Protein AF-A0A3B0RHD4-F1 (afdb_monomer_lite)

Radius of gyration: 23.16 Å; chains: 1; bounding box: 45×66×71 Å

Foldseek 3Di:
DDDDDDDDDDDDDDDDPDPDPPPPPPPPPPDLVVLLVQLQVQLVVQQVAQAAEDPDFDDFDPPPTDDDSNYDFFLVSNQRSVVSSVDHLLPQLQVCCQVVVVQADCPPVDPGDDSRCQSVDLSSVQSSQVVLVFFDDDDPAQVSADRQKKWWFQDPPRDIHIWTWHPDADVVGHTWTFGDDRRGTDTGRCSVVGHIPTIGHNSDD

Sequence (205 aa):
MTEKKTRAVYWIIKIFFVTSVMTNAQAGSISAENISDRLVSAAIERTKSGVIYNGAYKRIAYPMGDVNPRFGVCTDVIIRAFRKIDIDFQQVIHEDMVDNFAEYPKLWGLERPDRNIDHRRVPNIRTFLKRQSAALPVTSDAKDYKAGDIVTWMLPGNKPHIGIVVKEKYNQEIPLIVHNVGLGPRKENFLFKYPITGHYRYLSN

Structure (mmCIF, N/CA/C/O backbone):
data_AF-A0A3B0RHD4-F1
#
_entry.id   AF-A0A3B0RHD4-F1
#
loop_
_atom_site.group_PDB
_atom_site.id
_atom_site.type_symbol
_atom_site.label_atom_id
_atom_site.label_alt_id
_atom_site.label_comp_id
_atom_site.label_asym_id
_atom_site.label_entity_id
_atom_site.label_seq_id
_atom_site.pdbx_PDB_ins_code
_atom_site.Cartn_x
_atom_site.Cartn_y
_atom_site.Cartn_z
_atom_site.occupancy
_atom_site.B_iso_or_equiv
_atom_site.auth_seq_id
_atom_site.auth_comp_id
_atom_site.auth_asym_id
_atom_site.auth_atom_id
_atom_site.pdbx_PDB_model_num
ATOM 1 N N . MET A 1 1 ? -20.928 -38.424 -50.262 1.00 36.53 1 MET A N 1
ATOM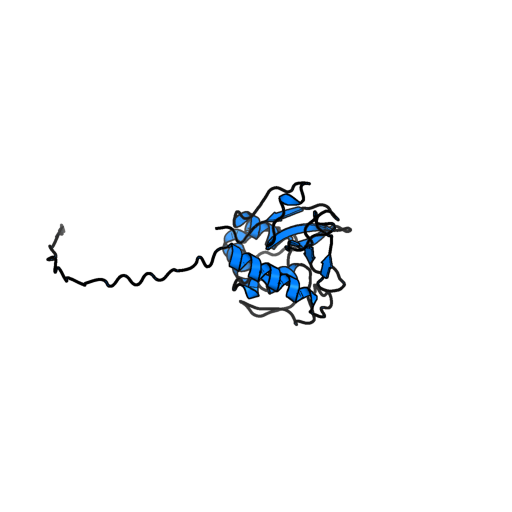 2 C CA . MET A 1 1 ? -19.661 -38.819 -49.606 1.00 36.53 1 MET A CA 1
ATOM 3 C C . MET A 1 1 ? -19.385 -37.762 -48.541 1.00 36.53 1 MET A C 1
ATOM 5 O O . MET A 1 1 ? -19.108 -36.644 -48.919 1.00 36.53 1 MET A O 1
ATOM 9 N N . THR A 1 2 ? -19.605 -37.916 -47.241 1.00 38.25 2 THR A N 1
ATOM 10 C CA . THR A 1 2 ? -19.971 -39.037 -46.368 1.00 38.25 2 THR A CA 1
ATOM 11 C C . THR A 1 2 ? -20.742 -38.463 -45.180 1.00 38.25 2 THR A C 1
ATOM 13 O O . THR A 1 2 ? -20.242 -37.597 -44.471 1.00 38.25 2 THR A O 1
ATOM 16 N N . GLU A 1 3 ? -21.937 -38.991 -44.971 1.00 43.59 3 GLU A N 1
ATOM 17 C CA . GLU A 1 3 ? -22.745 -38.909 -43.760 1.00 43.59 3 GLU A CA 1
ATOM 18 C C . GLU A 1 3 ? -22.146 -39.847 -42.693 1.00 43.59 3 GLU A C 1
ATOM 20 O O . GLU A 1 3 ? -21.753 -40.967 -43.029 1.00 43.59 3 GLU A O 1
ATOM 25 N N . LYS A 1 4 ? -22.048 -39.422 -41.425 1.00 36.06 4 LYS A N 1
ATOM 26 C CA . LYS A 1 4 ? -21.827 -40.302 -40.254 1.00 36.06 4 LYS A CA 1
ATOM 27 C C . LYS A 1 4 ? -22.171 -39.518 -38.977 1.00 36.06 4 LYS A C 1
ATOM 29 O O . LYS A 1 4 ? -21.457 -38.598 -38.616 1.00 36.06 4 LYS A O 1
ATOM 34 N N . LYS A 1 5 ? -23.364 -39.706 -38.405 1.00 37.91 5 LYS A N 1
ATOM 35 C CA . LYS A 1 5 ? -23.832 -40.807 -37.529 1.00 37.91 5 LYS A CA 1
ATOM 36 C C . LYS A 1 5 ? -23.828 -40.378 -36.056 1.00 37.91 5 LYS A C 1
ATOM 38 O O . LYS A 1 5 ? -22.845 -40.538 -35.344 1.00 37.91 5 LYS A O 1
ATOM 43 N N . THR A 1 6 ? -24.991 -39.918 -35.612 1.00 43.75 6 THR A N 1
ATOM 44 C CA . THR A 1 6 ? -25.432 -39.859 -34.216 1.00 43.75 6 THR A CA 1
ATOM 45 C C . THR A 1 6 ? -25.475 -41.272 -33.630 1.00 43.75 6 THR A C 1
ATOM 47 O O . THR A 1 6 ? -26.069 -42.165 -34.237 1.00 43.75 6 THR A O 1
ATOM 50 N N . ARG A 1 7 ? -24.887 -41.493 -32.449 1.00 38.50 7 ARG A N 1
ATOM 51 C CA . ARG A 1 7 ? -25.162 -42.676 -31.617 1.00 38.50 7 ARG A CA 1
ATOM 52 C C . ARG A 1 7 ? -25.149 -42.306 -30.137 1.00 38.50 7 ARG A C 1
ATOM 54 O O . ARG A 1 7 ? -24.095 -42.087 -29.555 1.00 38.50 7 ARG A O 1
ATOM 61 N N . ALA A 1 8 ? -26.344 -42.280 -29.556 1.00 40.31 8 ALA A N 1
ATOM 62 C CA . ALA A 1 8 ? -26.561 -42.439 -28.128 1.00 40.31 8 ALA A CA 1
ATOM 63 C C . ALA A 1 8 ? -26.313 -43.907 -27.747 1.00 40.31 8 ALA A C 1
ATOM 65 O O . ALA A 1 8 ? -26.750 -44.810 -28.465 1.00 40.31 8 ALA A O 1
ATOM 66 N N . VAL A 1 9 ? -25.628 -44.147 -26.629 1.00 38.69 9 VAL A N 1
ATOM 67 C CA . VAL A 1 9 ? -25.533 -45.471 -26.002 1.00 38.69 9 VAL A CA 1
ATOM 68 C C . VAL A 1 9 ? -25.731 -45.307 -24.498 1.00 38.69 9 VAL A C 1
ATOM 70 O O . VAL A 1 9 ? -25.023 -44.553 -23.834 1.00 38.69 9 VAL A O 1
ATOM 73 N N . TYR A 1 10 ? -26.749 -46.012 -24.018 1.00 32.81 10 TYR A N 1
ATOM 74 C CA . TYR A 1 10 ? -27.194 -46.155 -22.641 1.00 32.81 10 TYR A CA 1
ATOM 75 C C . TYR A 1 10 ? -26.076 -46.650 -21.717 1.00 32.81 10 TYR A C 1
ATOM 77 O O . TYR A 1 10 ? -25.385 -47.610 -22.051 1.00 32.81 10 TYR A O 1
ATOM 85 N N . TRP A 1 11 ? -25.975 -46.068 -20.519 1.00 33.50 11 TRP A N 1
ATOM 86 C CA . TRP A 1 11 ? -25.218 -46.646 -19.408 1.00 33.50 11 TRP A CA 1
ATOM 87 C C . TRP A 1 11 ? -26.139 -46.928 -18.221 1.00 33.50 11 TRP A C 1
ATOM 89 O O . TRP A 1 11 ? -26.903 -46.082 -17.764 1.00 33.50 11 TRP A O 1
ATOM 99 N N . ILE A 1 12 ? -26.066 -48.181 -17.786 1.00 41.00 12 ILE A N 1
ATOM 100 C CA . ILE A 1 12 ? -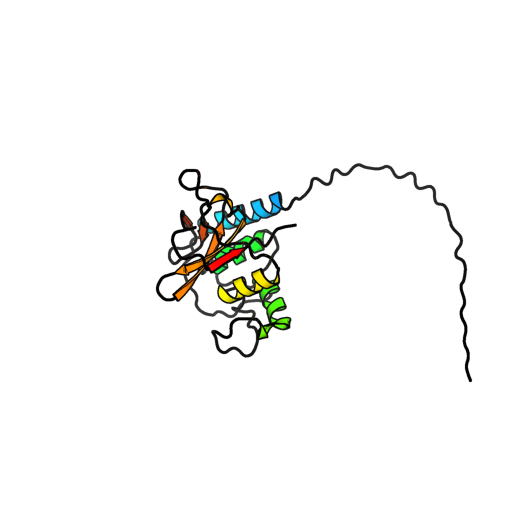26.844 -48.834 -16.738 1.00 41.00 12 ILE A CA 1
ATOM 101 C C . ILE A 1 12 ? -26.477 -48.250 -15.368 1.00 41.00 12 ILE A C 1
ATOM 103 O O . ILE A 1 12 ? -25.304 -48.182 -15.002 1.00 41.00 12 ILE A O 1
ATOM 107 N N . ILE A 1 13 ? -27.498 -47.878 -14.597 1.00 37.34 13 ILE A N 1
ATOM 108 C CA . ILE A 1 13 ? -27.390 -47.437 -13.205 1.00 37.34 13 ILE A CA 1
ATOM 109 C C . ILE A 1 13 ? -26.980 -48.643 -12.344 1.00 37.34 13 ILE A C 1
ATOM 111 O O . ILE A 1 13 ? -27.759 -49.578 -12.170 1.00 37.34 13 ILE A O 1
ATOM 115 N N . LYS A 1 14 ? -25.771 -48.621 -11.770 1.00 39.72 14 LYS A N 1
ATOM 116 C CA . LYS A 1 14 ? -25.425 -49.460 -10.614 1.00 39.72 14 LYS A CA 1
ATOM 117 C C . LYS A 1 14 ? -25.679 -48.655 -9.343 1.00 39.72 14 LYS A C 1
ATOM 119 O O . LYS A 1 14 ? -24.917 -47.752 -9.015 1.00 39.72 14 LYS A O 1
ATOM 124 N N . ILE A 1 15 ? -26.757 -48.991 -8.640 1.00 43.59 15 ILE A N 1
ATOM 125 C CA . ILE A 1 15 ? -27.032 -48.502 -7.287 1.00 43.59 15 ILE A CA 1
ATOM 126 C C . ILE A 1 15 ? -26.047 -49.202 -6.343 1.00 43.59 15 ILE A C 1
ATOM 128 O O . ILE A 1 15 ? -26.195 -50.388 -6.059 1.00 43.59 15 ILE A O 1
ATOM 132 N N . PHE A 1 16 ? -25.036 -48.477 -5.867 1.00 43.25 16 PHE A N 1
ATOM 133 C CA . PHE A 1 16 ? -24.292 -48.853 -4.668 1.00 43.25 16 PHE A CA 1
ATOM 134 C C . PHE A 1 16 ? -24.912 -48.112 -3.483 1.00 43.25 16 PHE A C 1
ATOM 136 O O . PHE A 1 16 ? -24.853 -46.886 -3.413 1.00 43.25 16 PHE A O 1
ATOM 143 N N . PHE A 1 17 ? -25.512 -48.854 -2.552 1.00 44.38 17 PHE A N 1
ATOM 144 C CA . PHE A 1 17 ? -25.860 -48.333 -1.232 1.00 44.38 17 PHE A CA 1
ATOM 145 C C . PHE A 1 17 ? -24.557 -48.121 -0.451 1.00 44.38 17 PHE A C 1
ATOM 147 O O . PHE A 1 17 ? -24.025 -49.044 0.159 1.00 44.38 17 PHE A O 1
ATOM 154 N N . VAL A 1 18 ? -24.018 -46.903 -0.503 1.00 48.06 18 VAL A N 1
ATOM 155 C CA . VAL A 1 18 ? -23.008 -46.448 0.454 1.00 48.06 18 VAL A CA 1
ATOM 156 C C . VAL A 1 18 ? -23.771 -45.795 1.597 1.00 48.06 18 VAL A C 1
ATOM 158 O O . VAL A 1 18 ? -24.340 -44.716 1.440 1.00 48.06 18 VAL A O 1
ATOM 161 N N . THR A 1 19 ? -23.815 -46.454 2.752 1.00 48.94 19 THR A N 1
ATOM 162 C CA . THR A 1 19 ? -24.224 -45.809 4.002 1.00 48.94 19 THR A CA 1
ATOM 163 C C . THR A 1 19 ? -23.184 -44.747 4.338 1.00 48.94 19 THR A C 1
ATOM 165 O O . THR A 1 19 ? -22.132 -45.039 4.905 1.00 48.94 19 THR A O 1
ATOM 168 N N . SER A 1 20 ? -23.460 -43.514 3.920 1.00 53.91 20 SER A N 1
ATOM 169 C CA . SER A 1 20 ? -22.673 -42.338 4.262 1.00 53.91 20 SER A CA 1
ATOM 170 C C . SER A 1 20 ? -22.811 -42.078 5.759 1.00 53.91 20 SER A C 1
ATOM 172 O O . SER A 1 20 ? -23.816 -41.531 6.211 1.00 53.91 20 SER A O 1
ATOM 174 N N . VAL A 1 21 ? -21.796 -42.452 6.537 1.00 59.62 21 VAL A N 1
ATOM 175 C CA . VAL A 1 21 ? -21.599 -41.878 7.868 1.00 59.62 21 VAL A CA 1
ATOM 176 C C . VAL A 1 21 ? -21.258 -40.409 7.640 1.00 59.62 21 VAL A C 1
ATOM 178 O O . VAL A 1 21 ? -20.149 -40.076 7.230 1.00 59.62 21 VAL A O 1
ATOM 181 N N . MET A 1 22 ? -22.238 -39.527 7.832 1.00 51.88 22 MET A N 1
ATOM 182 C CA . MET A 1 22 ? -22.005 -38.088 7.829 1.00 51.88 22 MET A CA 1
ATOM 183 C C . MET A 1 22 ? -21.231 -37.729 9.094 1.00 51.88 22 MET A C 1
ATOM 185 O O . MET A 1 22 ? -21.804 -37.449 10.144 1.00 51.88 22 MET A O 1
ATOM 189 N N . THR A 1 23 ? -19.906 -37.759 9.010 1.00 53.84 23 THR A N 1
ATOM 190 C CA . THR A 1 23 ? -19.078 -37.001 9.940 1.00 53.84 23 THR A CA 1
ATOM 191 C C . THR A 1 23 ? -19.318 -35.526 9.647 1.00 53.84 23 THR A C 1
ATOM 193 O O . THR A 1 23 ? -18.853 -35.016 8.626 1.00 53.84 23 THR A O 1
ATOM 196 N N . ASN A 1 24 ? -20.049 -34.845 10.531 1.00 57.50 24 ASN A N 1
ATOM 197 C CA . ASN A 1 24 ? -20.075 -33.388 10.577 1.00 57.50 24 ASN A CA 1
ATOM 198 C C . ASN A 1 24 ? -18.666 -32.900 10.928 1.00 57.50 24 ASN A C 1
ATOM 200 O O . ASN A 1 24 ? -18.331 -32.682 12.091 1.00 57.50 24 ASN A O 1
ATOM 204 N N . ALA A 1 25 ? -17.823 -32.740 9.912 1.00 56.03 25 ALA A N 1
ATOM 205 C CA . ALA A 1 25 ? -16.703 -31.833 10.009 1.00 56.03 25 ALA A CA 1
ATOM 206 C C . ALA A 1 25 ? -17.316 -30.433 10.072 1.00 56.03 25 ALA A C 1
ATOM 208 O O . ALA A 1 25 ? -17.749 -29.885 9.058 1.00 56.03 25 ALA A O 1
ATOM 209 N N . GLN A 1 26 ? -17.395 -29.871 11.278 1.00 51.94 26 GLN A N 1
ATOM 210 C CA . GLN A 1 26 ? -17.563 -28.438 11.444 1.00 51.94 26 GLN A CA 1
ATOM 211 C C . GLN A 1 26 ? -16.304 -27.806 10.838 1.00 51.94 26 GLN A C 1
ATOM 213 O O . GLN A 1 26 ? -15.299 -27.605 11.517 1.00 51.94 26 GLN A O 1
ATOM 218 N N . ALA A 1 27 ? -16.323 -27.565 9.527 1.00 49.91 27 ALA A N 1
ATOM 219 C CA . ALA A 1 27 ? -15.391 -26.666 8.882 1.00 49.91 27 ALA A CA 1
ATOM 220 C C . ALA A 1 27 ? -15.719 -25.286 9.450 1.00 49.91 27 ALA A C 1
ATOM 222 O O . ALA A 1 27 ? -16.549 -24.554 8.914 1.00 49.91 27 ALA A O 1
ATOM 223 N N . GLY A 1 28 ? -15.153 -24.985 10.623 1.00 49.47 28 GLY A N 1
ATOM 224 C CA . GLY A 1 28 ? -15.161 -23.641 11.166 1.00 49.47 28 GLY A CA 1
ATOM 225 C C . GLY A 1 28 ? -14.683 -22.743 10.044 1.00 49.47 28 GLY A C 1
ATOM 226 O O . GLY A 1 28 ? -13.658 -23.037 9.425 1.00 49.47 28 GLY A O 1
ATOM 227 N N . SER A 1 29 ? -15.472 -21.725 9.716 1.00 44.94 29 SER A N 1
ATOM 228 C CA . SER A 1 29 ? -15.092 -20.744 8.719 1.00 44.94 29 SER A CA 1
ATOM 229 C C . SER A 1 29 ? -13.672 -20.296 9.045 1.00 44.94 29 SER A C 1
ATOM 231 O O . SER A 1 29 ? -13.447 -19.595 10.034 1.00 44.94 29 SER A O 1
ATOM 233 N N . ILE A 1 30 ? -12.709 -20.696 8.220 1.00 50.34 30 ILE A N 1
ATOM 234 C CA . ILE A 1 30 ? -11.464 -19.957 8.059 1.00 50.34 30 ILE A CA 1
ATOM 235 C C . ILE A 1 30 ? -11.923 -18.666 7.373 1.00 50.34 30 ILE A C 1
ATOM 237 O O . ILE A 1 30 ? -11.859 -18.528 6.158 1.00 50.34 30 ILE A O 1
ATOM 241 N N . SER A 1 31 ? -12.603 -17.812 8.137 1.00 58.78 31 SER A N 1
ATOM 242 C CA . SER A 1 31 ? -13.333 -16.658 7.639 1.00 58.78 31 SER A CA 1
ATOM 243 C C . SER A 1 31 ? -12.320 -15.599 7.230 1.00 58.78 31 SER A C 1
ATOM 245 O O . SER A 1 31 ? -11.215 -15.541 7.777 1.00 58.78 31 SER A O 1
ATOM 247 N N . ALA A 1 32 ? -12.690 -14.724 6.296 1.00 60.75 32 ALA A N 1
ATOM 248 C CA . ALA A 1 32 ? -11.904 -13.543 5.941 1.00 60.75 32 ALA A CA 1
ATOM 249 C C . ALA A 1 32 ? -11.441 -12.732 7.174 1.00 60.75 32 ALA A C 1
ATOM 251 O O . ALA A 1 32 ? -10.382 -12.107 7.142 1.00 60.75 32 ALA A O 1
ATOM 252 N N . GLU A 1 33 ? -12.176 -12.815 8.289 1.00 62.38 33 GLU A N 1
ATOM 253 C CA . GLU A 1 33 ? -11.795 -12.263 9.592 1.00 62.38 33 GLU A CA 1
ATOM 254 C C . GLU A 1 33 ? -10.467 -12.840 10.122 1.00 62.38 33 GLU A C 1
ATOM 256 O O . GLU A 1 33 ? -9.587 -12.084 10.528 1.00 62.38 33 GLU A O 1
ATOM 261 N N . ASN A 1 34 ? -10.248 -14.156 10.020 1.00 82.75 34 ASN A N 1
ATOM 262 C CA . ASN A 1 34 ? -8.991 -14.797 10.425 1.00 82.75 34 ASN A CA 1
ATOM 263 C C . ASN A 1 34 ? -7.812 -14.352 9.538 1.00 82.75 34 ASN A C 1
ATOM 265 O O . ASN A 1 34 ? -6.707 -14.099 10.023 1.00 82.75 34 ASN A O 1
ATOM 269 N N . ILE A 1 35 ? -8.045 -14.201 8.231 1.00 89.31 35 ILE A N 1
ATOM 270 C CA . ILE A 1 35 ? -7.002 -13.778 7.287 1.00 89.31 35 ILE A CA 1
ATOM 271 C C . ILE A 1 35 ? -6.635 -12.302 7.500 1.00 89.31 35 ILE A C 1
ATOM 273 O O . ILE A 1 35 ? -5.445 -11.975 7.537 1.00 89.31 35 ILE A O 1
ATOM 277 N N . SER A 1 36 ? -7.621 -11.418 7.685 1.00 89.81 36 SER A N 1
ATOM 278 C CA . SER A 1 36 ? -7.366 -10.003 7.991 1.00 89.81 36 SER A CA 1
ATOM 279 C C . SER A 1 36 ? -6.573 -9.850 9.294 1.00 89.81 36 SER A C 1
ATOM 281 O O . SER A 1 36 ? -5.598 -9.099 9.356 1.00 89.81 36 SER A O 1
ATOM 283 N N . ASP A 1 37 ? -6.894 -10.652 10.308 1.00 92.31 37 ASP A N 1
ATOM 284 C CA . ASP A 1 37 ? -6.174 -10.657 11.580 1.00 92.31 37 ASP A CA 1
ATOM 285 C C . ASP A 1 37 ? -4.723 -11.113 11.439 1.00 92.31 37 ASP A C 1
ATOM 287 O O . ASP A 1 37 ? -3.821 -10.510 12.035 1.00 92.31 37 ASP A O 1
ATOM 291 N N . ARG A 1 38 ? -4.465 -12.129 10.609 1.00 95.50 38 ARG A N 1
ATOM 292 C CA . ARG A 1 38 ? -3.102 -12.556 10.268 1.00 95.50 38 ARG A CA 1
ATOM 293 C C . ARG A 1 38 ? -2.342 -11.463 9.520 1.00 95.50 38 ARG A C 1
ATOM 295 O O . ARG A 1 38 ? -1.183 -11.214 9.848 1.00 95.50 38 ARG A O 1
ATOM 302 N N . LEU A 1 39 ? -2.979 -10.787 8.562 1.00 97.25 39 LEU A N 1
ATOM 303 C CA . LEU A 1 39 ? -2.375 -9.683 7.811 1.00 97.25 39 LEU A CA 1
ATOM 304 C C . LEU A 1 39 ? -1.989 -8.520 8.732 1.00 97.25 39 LEU A C 1
ATOM 306 O O . LEU A 1 39 ? -0.866 -8.017 8.674 1.00 97.25 39 LEU A O 1
ATOM 310 N N . VAL A 1 40 ? -2.903 -8.106 9.608 1.00 97.44 40 VAL A N 1
ATOM 311 C CA . VAL A 1 40 ? -2.670 -7.028 10.575 1.00 97.44 40 VAL A CA 1
ATOM 312 C C . VAL A 1 40 ? -1.575 -7.414 11.563 1.00 97.44 40 VAL A C 1
ATOM 314 O O . VAL A 1 40 ? -0.666 -6.622 11.814 1.00 97.44 40 VAL A O 1
ATOM 317 N N . SER A 1 41 ? -1.599 -8.648 12.068 1.00 97.50 41 SER A N 1
ATOM 318 C CA . SER A 1 41 ? -0.546 -9.164 12.948 1.00 97.50 41 SER A CA 1
ATOM 319 C C . SER A 1 41 ? 0.822 -9.154 12.259 1.00 97.50 41 SER A C 1
ATOM 321 O O . SER A 1 41 ? 1.806 -8.695 12.842 1.00 97.50 41 SER A O 1
ATOM 323 N N . ALA A 1 42 ? 0.877 -9.580 10.994 1.00 98.00 42 ALA A N 1
ATOM 324 C CA . ALA A 1 42 ? 2.085 -9.556 10.177 1.00 98.00 42 ALA A CA 1
ATOM 325 C C . ALA A 1 42 ? 2.602 -8.132 9.940 1.00 98.00 42 ALA A C 1
ATOM 327 O O . ALA A 1 42 ? 3.808 -7.888 10.010 1.00 98.00 42 ALA A O 1
ATOM 328 N N . ALA A 1 43 ? 1.706 -7.172 9.699 1.00 98.19 43 ALA A N 1
ATOM 329 C CA . ALA A 1 43 ? 2.069 -5.767 9.582 1.00 98.19 43 ALA A CA 1
ATOM 330 C C . ALA A 1 43 ? 2.676 -5.238 10.889 1.00 98.19 43 ALA A C 1
ATOM 332 O O . ALA A 1 43 ? 3.759 -4.655 10.867 1.00 98.19 43 ALA A O 1
ATOM 333 N N . ILE A 1 44 ? 2.043 -5.497 12.036 1.00 98.50 44 ILE A N 1
ATOM 334 C CA . ILE A 1 44 ? 2.560 -5.089 13.351 1.00 98.50 44 ILE A CA 1
ATOM 335 C C . ILE A 1 44 ? 3.924 -5.737 13.631 1.00 98.50 44 ILE A C 1
ATOM 337 O O . ILE A 1 44 ? 4.829 -5.071 14.126 1.00 98.50 44 ILE A O 1
ATOM 341 N N . GLU A 1 45 ? 4.135 -7.003 13.264 1.00 97.81 45 GLU A N 1
ATOM 342 C CA . GLU A 1 45 ? 5.442 -7.664 13.389 1.00 97.81 45 GLU A CA 1
ATOM 343 C C . GLU A 1 45 ? 6.552 -6.894 12.648 1.00 97.81 45 GLU A C 1
ATOM 345 O O . GLU A 1 45 ? 7.676 -6.786 13.150 1.00 97.81 45 GLU A O 1
ATOM 350 N N . ARG A 1 46 ? 6.246 -6.272 11.496 1.00 97.00 46 ARG A N 1
ATOM 351 C CA . ARG A 1 46 ? 7.223 -5.460 10.748 1.00 97.00 46 ARG A CA 1
ATOM 352 C C . ARG A 1 46 ? 7.788 -4.305 11.569 1.00 97.00 46 ARG A C 1
ATOM 354 O O . ARG A 1 46 ? 8.946 -3.957 11.341 1.00 97.00 46 ARG A O 1
ATOM 361 N N . THR A 1 47 ? 7.045 -3.744 12.529 1.00 97.56 47 THR A N 1
ATOM 362 C CA . THR A 1 47 ? 7.531 -2.633 13.374 1.00 97.56 47 THR A CA 1
ATOM 363 C C . THR A 1 47 ? 8.640 -3.050 14.336 1.00 97.56 47 THR A C 1
ATOM 365 O O . THR A 1 47 ? 9.298 -2.195 14.917 1.00 97.56 47 THR A O 1
ATOM 368 N N . LYS A 1 48 ? 8.872 -4.358 14.504 1.00 96.75 48 LYS A N 1
ATOM 369 C CA . LYS A 1 48 ? 9.968 -4.908 15.315 1.00 96.75 48 LYS A CA 1
ATOM 370 C C . LYS A 1 48 ? 11.271 -5.063 14.520 1.00 96.75 48 LYS A C 1
ATOM 372 O O . LYS A 1 48 ? 12.297 -5.427 15.083 1.00 96.75 48 LYS A O 1
ATOM 377 N N . SER A 1 49 ? 11.246 -4.823 13.206 1.00 91.62 49 SER A N 1
ATOM 378 C CA . SER A 1 49 ? 12.410 -4.989 12.330 1.00 91.62 49 SER A CA 1
ATOM 379 C C . SER A 1 49 ? 13.252 -3.715 12.231 1.00 91.62 49 SER A C 1
ATOM 381 O O . SER A 1 49 ? 12.743 -2.656 11.872 1.00 91.62 49 SER A O 1
ATOM 383 N N . GLY A 1 50 ? 14.568 -3.837 12.426 1.00 92.75 50 GLY A N 1
ATOM 384 C CA . GLY A 1 50 ? 15.530 -2.764 12.152 1.00 92.75 50 GLY A CA 1
ATOM 385 C C . GLY A 1 50 ? 15.765 -2.574 10.651 1.00 92.75 50 GLY A C 1
ATOM 386 O O . GLY A 1 50 ? 16.655 -3.201 10.078 1.00 92.75 50 GLY A O 1
ATOM 387 N N . VAL A 1 51 ? 14.961 -1.720 10.013 1.00 96.19 51 VAL A N 1
ATOM 388 C CA . VAL A 1 51 ? 15.020 -1.452 8.567 1.00 96.19 51 VAL A CA 1
ATOM 389 C C . VAL A 1 51 ? 15.573 -0.057 8.290 1.00 96.19 51 VAL A C 1
ATOM 391 O O . VAL A 1 51 ? 15.073 0.938 8.808 1.00 96.19 51 VAL A O 1
ATOM 394 N N . ILE A 1 52 ? 16.560 0.008 7.402 1.00 96.31 52 ILE A N 1
ATOM 395 C CA . ILE A 1 52 ? 17.113 1.230 6.824 1.00 96.31 52 ILE A CA 1
ATOM 396 C C . ILE A 1 52 ? 16.330 1.556 5.551 1.00 96.31 52 ILE A C 1
ATOM 398 O O . ILE A 1 52 ? 16.178 0.707 4.666 1.00 96.31 52 ILE A O 1
ATOM 402 N N . TYR A 1 53 ? 15.844 2.792 5.443 1.00 95.50 53 TYR A N 1
ATOM 403 C CA . TYR A 1 53 ? 15.085 3.210 4.272 1.00 95.50 53 TYR A CA 1
ATOM 404 C C . TYR A 1 53 ? 15.974 3.273 3.029 1.00 95.50 53 TYR A C 1
ATOM 406 O O . TYR A 1 53 ? 16.909 4.068 2.962 1.00 95.50 53 TYR A O 1
ATOM 414 N N . ASN A 1 54 ? 15.687 2.430 2.038 1.00 94.94 54 ASN A N 1
ATOM 415 C CA . ASN A 1 54 ? 16.456 2.368 0.798 1.00 94.94 54 ASN A CA 1
ATOM 416 C C . ASN A 1 54 ? 15.547 1.971 -0.371 1.00 94.94 54 ASN A C 1
ATOM 418 O O . ASN A 1 54 ? 15.081 0.835 -0.453 1.00 94.94 54 ASN A O 1
ATOM 422 N N . GLY A 1 55 ? 15.295 2.929 -1.265 1.00 92.00 55 GLY A N 1
ATOM 423 C CA . GLY A 1 55 ? 14.476 2.754 -2.467 1.00 92.00 55 GLY A CA 1
ATOM 424 C C . GLY A 1 55 ? 15.270 2.483 -3.743 1.00 92.00 55 GLY A C 1
ATOM 425 O O . GLY A 1 55 ? 14.698 2.578 -4.826 1.00 92.00 55 GLY A O 1
ATOM 426 N N . ALA A 1 56 ? 16.573 2.199 -3.645 1.00 95.94 56 ALA A N 1
ATOM 427 C CA . ALA A 1 56 ? 17.400 1.936 -4.815 1.00 95.94 56 ALA A CA 1
ATOM 428 C C . ALA A 1 56 ? 16.917 0.688 -5.563 1.00 95.94 56 ALA A C 1
ATOM 430 O O . ALA A 1 56 ? 16.559 -0.323 -4.956 1.00 95.94 56 ALA A O 1
ATOM 431 N N . TYR A 1 57 ? 16.965 0.752 -6.892 1.00 97.12 57 TYR A N 1
ATOM 432 C CA . TYR A 1 57 ? 16.661 -0.389 -7.744 1.00 97.12 57 TYR A CA 1
ATOM 433 C C . TYR A 1 57 ? 17.613 -1.560 -7.454 1.00 97.12 57 TYR A C 1
ATOM 435 O O . TYR A 1 57 ? 18.824 -1.374 -7.291 1.00 97.12 57 TYR A O 1
ATOM 443 N N . LYS A 1 58 ? 17.063 -2.775 -7.402 1.00 97.19 58 LYS A N 1
ATOM 444 C CA . LYS A 1 58 ? 17.801 -4.024 -7.195 1.00 97.19 58 LYS A CA 1
ATOM 445 C C . LYS A 1 58 ? 17.204 -5.107 -8.080 1.00 97.19 58 LYS A C 1
ATOM 447 O O . LYS A 1 58 ? 15.988 -5.233 -8.144 1.00 97.19 58 LYS A O 1
ATOM 452 N N . ARG A 1 59 ? 18.060 -5.913 -8.711 1.00 97.81 59 ARG A N 1
ATOM 453 C CA . ARG A 1 59 ? 17.623 -7.184 -9.296 1.00 97.81 59 ARG A CA 1
ATOM 454 C C . ARG A 1 59 ? 17.344 -8.166 -8.166 1.00 97.81 59 ARG A C 1
ATOM 456 O O . ARG A 1 59 ? 18.160 -8.280 -7.252 1.00 97.81 59 ARG A O 1
ATOM 463 N N . ILE A 1 60 ? 16.209 -8.843 -8.237 1.00 98.25 60 ILE A N 1
ATOM 464 C CA . ILE A 1 60 ? 15.740 -9.784 -7.218 1.00 98.25 60 ILE A CA 1
ATOM 465 C C . ILE A 1 60 ? 15.187 -11.041 -7.894 1.00 98.25 60 ILE A C 1
ATOM 467 O O . ILE A 1 60 ? 14.936 -11.049 -9.101 1.00 98.25 60 ILE A O 1
ATOM 471 N N . ALA A 1 61 ? 15.034 -12.116 -7.121 1.00 98.50 61 ALA A N 1
ATOM 472 C CA . ALA A 1 61 ? 14.403 -13.341 -7.601 1.00 98.50 61 ALA A CA 1
ATOM 473 C C . ALA A 1 61 ? 12.935 -13.101 -8.004 1.00 98.50 61 ALA A C 1
ATOM 475 O O . ALA A 1 61 ? 12.362 -12.046 -7.727 1.00 98.50 61 ALA A O 1
ATOM 476 N N . TYR A 1 62 ? 12.335 -14.069 -8.688 1.00 97.88 62 TYR A N 1
ATOM 477 C CA . TYR A 1 62 ? 10.920 -14.039 -9.037 1.00 97.88 62 TYR A CA 1
ATOM 478 C C . TYR A 1 62 ? 10.380 -15.473 -9.185 1.00 97.88 62 TYR A C 1
ATOM 480 O O . TYR A 1 62 ? 11.036 -16.258 -9.878 1.00 97.88 62 TYR A O 1
ATOM 488 N N . PRO A 1 63 ? 9.204 -15.801 -8.611 1.00 98.00 63 PRO A N 1
ATOM 489 C CA . PRO A 1 63 ? 8.440 -14.990 -7.650 1.00 98.00 63 PRO A CA 1
ATOM 490 C C . PRO A 1 63 ? 9.153 -14.919 -6.284 1.00 98.00 63 PRO A C 1
ATOM 492 O O . PRO A 1 63 ? 10.262 -15.435 -6.129 1.00 98.00 63 PRO A O 1
ATOM 495 N N . MET A 1 64 ? 8.541 -14.269 -5.291 1.00 98.12 64 MET A N 1
ATOM 496 C CA . MET A 1 64 ? 9.028 -14.197 -3.904 1.00 98.12 64 MET A CA 1
ATOM 497 C C . MET A 1 64 ? 10.408 -13.543 -3.709 1.00 98.12 64 MET A C 1
ATOM 499 O O . MET A 1 64 ? 11.022 -13.662 -2.647 1.00 98.12 64 MET A O 1
ATOM 503 N N . GLY A 1 65 ? 10.899 -12.797 -4.696 1.00 98.31 65 GLY A N 1
ATOM 504 C CA . GLY A 1 65 ? 12.092 -11.977 -4.552 1.00 98.31 65 GLY A CA 1
ATOM 505 C C . GLY A 1 65 ? 11.896 -10.855 -3.544 1.00 98.31 65 GLY A C 1
ATOM 506 O O . GLY A 1 65 ? 10.835 -10.236 -3.446 1.00 98.31 65 GLY A O 1
ATOM 507 N N . ASP A 1 66 ? 12.945 -10.551 -2.794 1.00 98.06 66 ASP A N 1
ATOM 508 C CA . ASP A 1 66 ? 12.983 -9.413 -1.883 1.00 98.06 66 ASP A CA 1
ATOM 509 C C . ASP A 1 66 ? 14.369 -8.769 -1.941 1.00 98.06 66 ASP A C 1
ATOM 511 O O . ASP A 1 66 ? 15.361 -9.385 -2.343 1.00 98.06 66 ASP A O 1
ATOM 515 N N . VAL A 1 67 ? 14.438 -7.510 -1.528 1.00 96.94 67 VAL A N 1
ATOM 516 C CA . VAL A 1 67 ? 15.713 -6.874 -1.206 1.00 96.94 67 VAL A CA 1
ATOM 517 C C . VAL A 1 67 ? 16.239 -7.429 0.118 1.00 96.94 67 VAL A C 1
ATOM 519 O O . VAL A 1 67 ? 15.535 -8.124 0.850 1.00 96.94 67 VAL A O 1
ATOM 522 N N . ASN A 1 68 ? 17.485 -7.095 0.462 1.00 96.81 68 ASN A N 1
ATOM 523 C CA . ASN A 1 68 ? 18.047 -7.462 1.762 1.00 96.81 68 ASN A CA 1
ATOM 524 C C . ASN A 1 68 ? 17.073 -7.067 2.903 1.00 96.81 68 ASN A C 1
ATOM 526 O O . ASN A 1 68 ? 16.606 -5.925 2.904 1.00 96.81 68 ASN A O 1
ATOM 530 N N . PRO A 1 69 ? 16.794 -7.946 3.887 1.00 95.00 69 PRO A N 1
ATOM 531 C CA . PRO A 1 69 ? 15.828 -7.677 4.958 1.00 95.00 69 PRO A CA 1
ATOM 532 C C . PRO A 1 69 ? 16.101 -6.404 5.772 1.00 95.00 69 PRO A C 1
ATOM 534 O O . PRO A 1 69 ? 15.163 -5.804 6.304 1.00 95.00 69 PRO A O 1
ATOM 537 N N . ARG A 1 70 ? 17.368 -5.965 5.839 1.00 95.75 70 ARG A N 1
ATOM 538 C CA . ARG A 1 70 ? 17.789 -4.714 6.488 1.00 95.75 70 ARG A CA 1
ATOM 539 C C . ARG A 1 70 ? 17.357 -3.466 5.719 1.00 95.75 70 ARG A C 1
ATOM 541 O O . ARG A 1 70 ? 17.395 -2.377 6.276 1.00 95.75 70 ARG A O 1
ATOM 548 N N . PHE A 1 71 ? 16.950 -3.598 4.462 1.00 96.62 71 PHE A N 1
ATOM 549 C CA . PHE A 1 71 ? 16.463 -2.506 3.631 1.00 96.62 71 P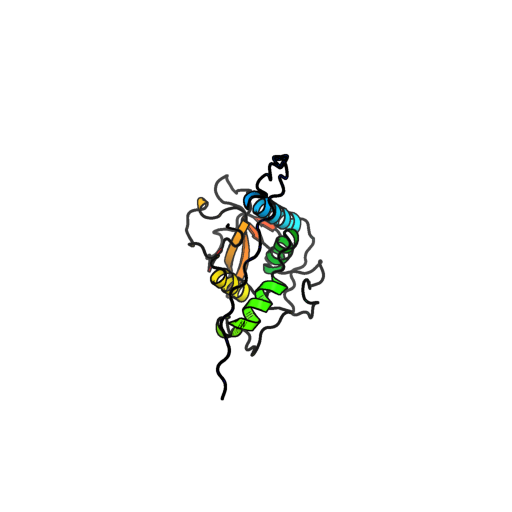HE A CA 1
ATOM 550 C C . PHE A 1 71 ? 14.960 -2.608 3.388 1.00 96.62 71 PHE A C 1
ATOM 552 O O . PHE A 1 71 ? 14.369 -3.694 3.377 1.00 96.62 71 PHE A O 1
ATOM 559 N N . GLY A 1 72 ? 14.342 -1.451 3.170 1.00 96.56 72 GLY A N 1
ATOM 560 C CA . GLY A 1 72 ? 12.999 -1.393 2.620 1.00 96.56 72 GLY A CA 1
ATOM 561 C C . GLY A 1 72 ? 12.401 0.005 2.551 1.00 96.56 72 GLY A C 1
ATOM 562 O O . GLY A 1 72 ? 12.926 0.953 3.128 1.00 96.56 72 GLY A O 1
ATOM 563 N N . VAL A 1 73 ? 11.282 0.116 1.845 1.00 97.81 73 VAL A N 1
ATOM 564 C CA . VAL A 1 73 ? 10.473 1.335 1.691 1.00 97.81 73 VAL A CA 1
ATOM 565 C C . VAL A 1 73 ? 9.051 1.122 2.222 1.00 97.81 73 VAL A C 1
ATOM 567 O O . VAL A 1 73 ? 8.769 0.104 2.857 1.00 97.81 73 VAL A O 1
ATOM 570 N N . CYS A 1 74 ? 8.147 2.077 1.987 1.00 98.38 74 CYS A N 1
ATOM 571 C CA . CYS A 1 74 ? 6.747 1.998 2.410 1.00 98.38 74 CYS A CA 1
ATOM 572 C C . CYS A 1 74 ? 6.015 0.762 1.858 1.00 98.38 74 CYS A C 1
ATOM 574 O O . CYS A 1 74 ? 5.365 0.053 2.622 1.00 98.38 74 CYS A O 1
ATOM 576 N N . THR A 1 75 ? 6.177 0.439 0.571 1.00 98.69 75 THR A N 1
ATOM 577 C CA . THR A 1 75 ? 5.534 -0.727 -0.063 1.00 98.69 75 THR A CA 1
ATOM 578 C C . THR A 1 75 ? 5.997 -2.056 0.528 1.00 98.69 75 THR A C 1
ATOM 580 O O . THR A 1 75 ? 5.209 -2.991 0.594 1.00 98.69 75 THR A O 1
ATOM 583 N N . ASP A 1 76 ? 7.241 -2.151 1.007 1.00 98.50 76 ASP A N 1
ATOM 584 C CA . ASP A 1 76 ? 7.792 -3.401 1.555 1.00 98.50 76 ASP A CA 1
ATOM 585 C C . ASP A 1 76 ? 7.128 -3.813 2.869 1.00 98.50 76 ASP A C 1
ATOM 587 O O . ASP A 1 76 ? 7.156 -4.986 3.234 1.00 98.50 76 ASP A O 1
ATOM 591 N N . VAL A 1 77 ? 6.507 -2.864 3.578 1.00 98.50 77 VAL A N 1
ATOM 592 C CA . VAL A 1 77 ? 5.625 -3.177 4.709 1.00 98.50 77 VAL A CA 1
ATOM 593 C C . VAL A 1 77 ? 4.437 -4.000 4.221 1.00 98.50 77 VAL A C 1
ATOM 595 O O . VAL A 1 77 ? 4.154 -5.045 4.798 1.00 98.50 77 VAL A O 1
ATOM 598 N N . ILE A 1 78 ? 3.798 -3.563 3.133 1.00 98.69 78 ILE A N 1
ATOM 599 C CA . ILE A 1 78 ? 2.636 -4.226 2.534 1.00 98.69 78 ILE A CA 1
ATOM 600 C C . ILE A 1 78 ? 3.047 -5.589 1.980 1.00 98.69 78 ILE A C 1
ATOM 602 O O . ILE A 1 78 ? 2.527 -6.608 2.416 1.00 98.69 78 ILE A O 1
ATOM 606 N N . ILE A 1 79 ? 4.050 -5.624 1.098 1.00 98.69 79 ILE A N 1
ATOM 607 C CA . ILE A 1 79 ? 4.512 -6.848 0.428 1.00 98.69 79 ILE A CA 1
ATOM 608 C C . ILE A 1 79 ? 4.870 -7.932 1.453 1.00 98.69 79 ILE A C 1
ATOM 610 O O . ILE A 1 79 ? 4.400 -9.063 1.360 1.00 98.69 79 ILE A O 1
ATOM 614 N N . ARG A 1 80 ? 5.678 -7.593 2.467 1.00 98.62 80 ARG A N 1
ATOM 615 C CA . ARG A 1 80 ? 6.119 -8.570 3.473 1.00 98.62 80 ARG A CA 1
ATOM 616 C C . ARG A 1 80 ? 4.995 -8.991 4.420 1.00 98.62 80 ARG A C 1
ATOM 618 O O . ARG A 1 80 ? 5.046 -10.114 4.909 1.00 98.62 80 ARG A O 1
ATOM 625 N N . ALA A 1 81 ? 4.005 -8.133 4.681 1.00 98.38 81 ALA A N 1
ATOM 626 C CA . ALA A 1 81 ? 2.831 -8.505 5.471 1.00 98.38 81 ALA A CA 1
ATOM 627 C C . ALA A 1 81 ? 1.911 -9.462 4.695 1.00 98.38 81 ALA A C 1
ATOM 629 O O . ALA A 1 81 ? 1.546 -10.509 5.219 1.00 98.38 81 ALA A O 1
ATOM 630 N N . PHE A 1 82 ? 1.619 -9.167 3.424 1.00 98.50 82 PHE A N 1
ATOM 631 C CA . PHE A 1 82 ? 0.811 -10.037 2.562 1.00 98.50 82 PHE A CA 1
ATOM 632 C C . PHE A 1 82 ? 1.462 -11.407 2.323 1.00 98.50 82 PHE A C 1
ATOM 634 O O . PHE A 1 82 ? 0.776 -12.425 2.322 1.00 98.50 82 PHE A O 1
ATOM 641 N N . ARG A 1 83 ? 2.796 -11.488 2.265 1.00 98.31 83 ARG A N 1
ATOM 642 C CA . ARG A 1 83 ? 3.497 -12.783 2.184 1.00 98.31 83 ARG A CA 1
ATOM 643 C C . ARG A 1 83 ? 3.274 -13.692 3.398 1.00 98.31 83 ARG A C 1
ATOM 645 O O . ARG A 1 83 ? 3.413 -14.900 3.266 1.00 98.31 83 ARG A O 1
ATOM 652 N N . LYS A 1 84 ? 2.918 -13.158 4.575 1.00 97.44 84 LYS A N 1
ATOM 653 C CA . LYS A 1 84 ? 2.579 -13.973 5.766 1.00 97.44 84 LYS A CA 1
ATOM 654 C C . LYS A 1 84 ? 1.190 -14.616 5.690 1.00 97.44 84 LYS A C 1
ATOM 656 O O . LYS A 1 84 ? 0.852 -15.447 6.537 1.00 97.44 84 LYS A O 1
ATOM 661 N N . ILE A 1 85 ? 0.397 -14.220 4.702 1.00 96.19 85 ILE A N 1
ATOM 662 C CA . ILE A 1 85 ? -0.890 -14.823 4.352 1.00 96.19 85 ILE A CA 1
ATOM 663 C C . ILE A 1 85 ? -0.863 -15.380 2.924 1.00 96.19 85 ILE A C 1
ATOM 665 O O . ILE A 1 85 ? -1.897 -15.444 2.271 1.00 96.19 85 ILE A O 1
ATOM 669 N N . ASP A 1 86 ? 0.330 -15.758 2.454 1.00 96.50 86 ASP A N 1
ATOM 670 C CA . ASP A 1 86 ? 0.535 -16.509 1.213 1.00 96.50 86 ASP A CA 1
ATOM 671 C C . ASP A 1 86 ? 0.164 -15.743 -0.072 1.00 96.50 86 ASP A C 1
ATOM 673 O O . ASP A 1 86 ? -0.090 -16.337 -1.116 1.00 96.50 86 ASP A O 1
ATOM 677 N N . ILE A 1 87 ? 0.190 -14.404 -0.019 1.00 98.06 87 ILE A N 1
ATOM 678 C CA . ILE A 1 87 ? -0.030 -13.531 -1.179 1.00 98.06 87 ILE A CA 1
ATOM 679 C C . ILE A 1 87 ? 1.255 -12.765 -1.503 1.00 98.06 87 ILE A C 1
ATOM 681 O O . ILE A 1 87 ? 1.720 -11.929 -0.723 1.00 98.06 87 ILE A O 1
ATOM 685 N N . ASP A 1 88 ? 1.809 -12.997 -2.692 1.00 98.69 88 ASP A N 1
ATOM 686 C CA . ASP A 1 88 ? 3.001 -12.299 -3.171 1.00 98.69 88 ASP A CA 1
ATOM 687 C C . ASP A 1 88 ? 2.656 -11.147 -4.118 1.00 98.69 88 ASP A C 1
ATOM 689 O O . ASP A 1 88 ? 2.410 -11.347 -5.306 1.00 98.69 88 ASP A O 1
ATOM 693 N N . PHE A 1 89 ? 2.712 -9.913 -3.611 1.00 98.75 89 PHE A N 1
ATOM 694 C CA . PHE A 1 89 ? 2.480 -8.716 -4.427 1.00 98.75 89 PHE A CA 1
ATOM 695 C C . PHE A 1 89 ? 3.492 -8.570 -5.570 1.00 98.75 89 PHE A C 1
ATOM 697 O O . PHE A 1 89 ? 3.158 -7.942 -6.569 1.00 98.75 89 PHE A O 1
ATOM 704 N N . GLN A 1 90 ? 4.701 -9.143 -5.469 1.00 98.81 90 GLN A N 1
ATOM 705 C CA . GLN A 1 90 ? 5.624 -9.167 -6.608 1.00 98.81 90 GLN A CA 1
ATOM 706 C C . GLN A 1 90 ? 5.027 -9.941 -7.780 1.00 98.81 90 GLN A C 1
ATOM 708 O O . GLN A 1 90 ? 5.052 -9.448 -8.906 1.00 98.81 90 GLN A O 1
ATOM 713 N N . GLN A 1 91 ? 4.506 -11.133 -7.506 1.00 98.88 91 GLN A N 1
ATOM 714 C CA . GLN A 1 91 ? 3.928 -12.005 -8.509 1.00 98.88 91 GLN A CA 1
ATOM 715 C C . GLN A 1 91 ? 2.641 -11.416 -9.089 1.00 98.88 91 GLN A C 1
ATOM 717 O O . GLN A 1 91 ? 2.614 -11.100 -10.275 1.00 98.88 91 GLN A O 1
ATOM 722 N N . VAL A 1 92 ? 1.619 -11.196 -8.255 1.00 98.75 92 VAL A N 1
ATOM 723 C CA . VAL A 1 92 ? 0.267 -10.870 -8.747 1.00 98.75 92 VAL A CA 1
ATOM 724 C C . VAL A 1 92 ? 0.198 -9.516 -9.454 1.00 98.75 92 VAL A C 1
ATOM 726 O O . VAL A 1 92 ? -0.533 -9.366 -10.427 1.00 98.75 92 VAL A O 1
ATOM 729 N N . ILE A 1 93 ? 0.996 -8.532 -9.019 1.00 98.81 93 ILE A N 1
ATOM 730 C CA . ILE A 1 93 ? 1.060 -7.232 -9.702 1.00 98.81 93 ILE A CA 1
ATOM 731 C C . ILE A 1 93 ? 1.799 -7.373 -11.029 1.00 98.81 93 ILE A C 1
ATOM 733 O O . ILE A 1 93 ? 1.383 -6.770 -12.011 1.00 98.81 93 ILE A O 1
ATOM 737 N N . HIS A 1 94 ? 2.896 -8.134 -11.070 1.00 98.81 94 HIS A N 1
ATOM 738 C CA . HIS A 1 94 ? 3.647 -8.306 -12.310 1.00 98.81 94 HIS A CA 1
ATOM 739 C C . HIS A 1 94 ? 2.831 -9.060 -13.362 1.00 98.81 94 HIS A C 1
ATOM 741 O O . HIS A 1 94 ? 2.822 -8.645 -14.514 1.00 98.81 94 HIS A O 1
ATOM 747 N N . GLU A 1 95 ? 2.127 -10.121 -12.969 1.00 98.81 95 GLU A N 1
ATOM 748 C CA . GLU A 1 95 ? 1.269 -10.900 -13.867 1.00 98.81 95 GLU A CA 1
ATOM 749 C C . GLU A 1 95 ? 0.111 -10.045 -14.412 1.00 98.81 95 GLU A C 1
ATOM 751 O O . GLU A 1 95 ? -0.048 -9.969 -15.626 1.00 98.81 95 GLU A O 1
ATOM 756 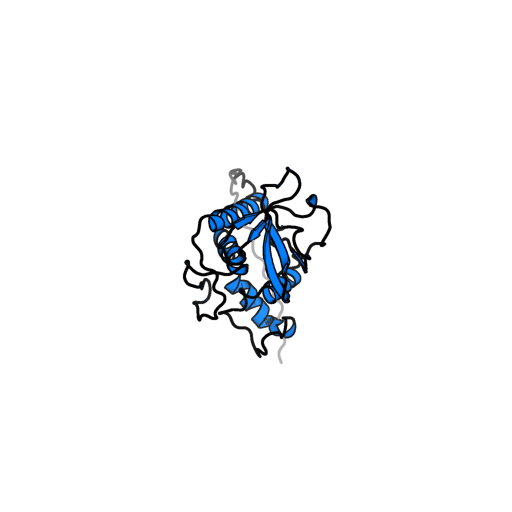N N . ASP A 1 96 ? -0.602 -9.281 -13.569 1.00 98.81 96 ASP A N 1
ATOM 757 C CA . ASP A 1 96 ? -1.641 -8.352 -14.061 1.00 98.81 96 ASP A CA 1
ATOM 758 C C . ASP A 1 96 ? -1.054 -7.274 -14.990 1.00 98.81 96 ASP A C 1
ATOM 760 O O . ASP A 1 96 ? -1.666 -6.903 -15.993 1.00 98.81 96 ASP A O 1
ATOM 764 N N . MET A 1 97 ? 0.161 -6.791 -14.704 1.00 98.69 97 MET A N 1
ATOM 765 C CA . MET A 1 97 ? 0.859 -5.839 -15.569 1.00 98.69 97 MET A CA 1
ATOM 766 C C . MET A 1 97 ? 1.286 -6.441 -16.909 1.00 98.69 97 MET A C 1
ATOM 768 O O . MET A 1 97 ? 1.298 -5.703 -17.889 1.00 98.69 97 MET A O 1
ATOM 772 N N . VAL A 1 98 ? 1.652 -7.724 -16.985 1.00 98.56 98 VAL A N 1
ATOM 773 C CA . VAL A 1 98 ? 2.004 -8.389 -18.257 1.00 98.56 98 VAL A CA 1
ATOM 774 C C . VAL A 1 98 ? 0.830 -8.340 -19.225 1.00 98.56 98 VAL A C 1
ATOM 776 O O . VAL A 1 98 ? 1.023 -7.976 -20.385 1.00 98.56 98 VAL A O 1
ATOM 779 N N . ASP A 1 99 ? -0.375 -8.595 -18.728 1.00 98.38 99 ASP A N 1
ATOM 780 C CA . ASP A 1 99 ? -1.577 -8.626 -19.558 1.00 98.38 99 ASP A CA 1
ATOM 781 C C . ASP A 1 99 ? -2.165 -7.225 -19.808 1.00 98.38 99 ASP A C 1
ATOM 783 O O . ASP A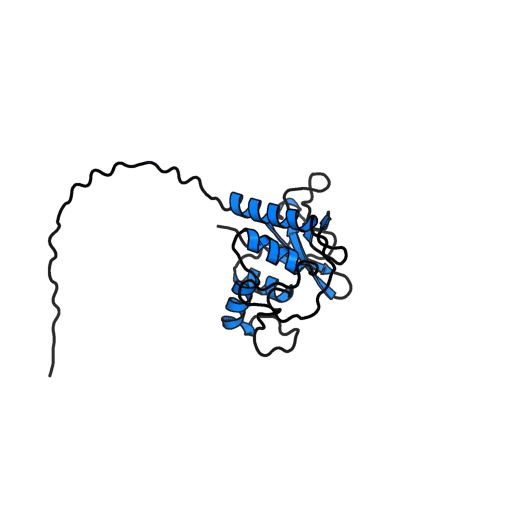 1 99 ? -2.838 -7.002 -20.813 1.00 98.38 99 ASP A O 1
ATOM 787 N N . ASN A 1 100 ? -1.898 -6.253 -18.923 1.00 98.44 100 ASN A N 1
ATOM 788 C CA . ASN A 1 100 ? -2.615 -4.968 -18.898 1.00 98.44 100 ASN A CA 1
ATOM 789 C C . ASN A 1 100 ? -1.696 -3.741 -18.795 1.00 98.44 100 ASN A C 1
ATOM 791 O O . ASN A 1 100 ? -2.106 -2.688 -18.303 1.00 98.44 100 ASN A O 1
ATOM 795 N N . PHE A 1 101 ? -0.444 -3.835 -19.256 1.00 98.25 101 PHE A N 1
ATOM 796 C CA . PHE A 1 101 ? 0.577 -2.798 -19.045 1.00 98.25 101 PHE A CA 1
ATOM 797 C C . PHE A 1 101 ? 0.143 -1.385 -19.469 1.00 98.25 101 PHE A C 1
ATOM 799 O O . PHE A 1 101 ? 0.516 -0.400 -18.833 1.00 98.25 101 PHE A O 1
ATOM 806 N N . ALA A 1 102 ? -0.674 -1.276 -20.522 1.00 97.62 102 ALA A N 1
ATOM 807 C CA . ALA A 1 102 ? -1.171 -0.001 -21.035 1.00 97.62 102 ALA A CA 1
ATOM 808 C C . ALA A 1 102 ? -2.056 0.772 -20.038 1.00 97.62 102 ALA A C 1
ATOM 810 O O . ALA A 1 102 ? -2.145 1.997 -20.139 1.00 97.62 102 ALA A O 1
ATOM 811 N N . GLU A 1 103 ? -2.678 0.083 -19.079 1.00 98.06 103 GLU A N 1
ATOM 812 C CA . GLU A 1 103 ? -3.512 0.691 -18.038 1.00 98.06 103 GLU A CA 1
ATOM 813 C C . GLU A 1 103 ? -2.699 1.221 -16.847 1.00 98.06 103 GLU A C 1
ATOM 815 O O . GLU A 1 103 ? -3.211 1.979 -16.020 1.00 98.06 103 GLU A O 1
ATOM 820 N N . TYR A 1 104 ? -1.421 0.844 -16.753 1.00 98.44 104 TYR A N 1
ATOM 821 C CA . TYR A 1 104 ? -0.545 1.253 -15.665 1.00 98.44 104 TYR A CA 1
ATOM 822 C C . TYR A 1 104 ? 0.128 2.613 -15.926 1.00 98.44 104 TYR A C 1
ATOM 824 O O . TYR A 1 104 ? 0.339 3.016 -17.074 1.00 98.44 104 TYR A O 1
ATOM 832 N N . PRO A 1 105 ? 0.509 3.358 -14.867 1.00 97.06 105 PRO A N 1
ATOM 833 C CA . PRO A 1 105 ? 1.102 4.683 -15.020 1.00 97.06 105 PRO A CA 1
ATOM 834 C C . PRO A 1 105 ? 2.430 4.667 -15.793 1.00 97.06 105 PRO A C 1
ATOM 836 O O . PRO A 1 105 ? 3.388 3.999 -15.404 1.00 97.06 105 PRO A O 1
ATOM 839 N N . LYS A 1 106 ? 2.546 5.517 -16.818 1.00 95.56 106 LYS A N 1
ATOM 840 C CA . LYS A 1 106 ? 3.754 5.660 -17.659 1.00 95.56 106 LYS A CA 1
ATOM 841 C C . LYS A 1 106 ? 4.835 6.566 -17.044 1.00 95.56 106 LYS A C 1
ATOM 843 O O . LYS A 1 106 ? 5.530 7.289 -17.749 1.00 95.56 106 LYS A O 1
ATOM 848 N N . LEU A 1 107 ? 4.986 6.543 -15.719 1.00 95.69 107 LEU A N 1
ATOM 849 C CA . LEU A 1 107 ? 5.824 7.497 -14.971 1.00 95.69 107 LEU A CA 1
ATOM 850 C C . LEU A 1 107 ? 7.338 7.274 -15.132 1.00 95.69 107 LEU A C 1
ATOM 852 O O . LEU A 1 107 ? 8.119 8.153 -14.782 1.00 95.69 107 LEU A O 1
ATOM 856 N N . TRP A 1 108 ? 7.756 6.105 -15.624 1.00 95.75 108 TRP A N 1
ATOM 857 C CA . TRP A 1 108 ? 9.169 5.697 -15.681 1.00 95.75 108 TRP A CA 1
ATOM 858 C C . TRP A 1 108 ? 9.683 5.423 -17.098 1.00 95.75 108 TRP A C 1
ATOM 860 O O . TRP A 1 108 ? 10.771 4.874 -17.235 1.00 95.75 108 TRP A O 1
ATOM 870 N N . GLY A 1 109 ? 8.905 5.754 -18.136 1.00 95.00 109 GLY A N 1
ATOM 871 C CA . GLY A 1 109 ? 9.315 5.557 -19.534 1.00 95.00 109 GLY A CA 1
ATOM 872 C C . GLY A 1 109 ? 9.607 4.100 -19.914 1.00 95.00 109 GLY A C 1
ATOM 873 O O . GLY A 1 109 ? 10.396 3.856 -20.818 1.00 95.00 109 GLY A O 1
ATOM 874 N N . LEU A 1 110 ? 9.024 3.132 -19.201 1.00 96.00 110 LEU A N 1
ATOM 875 C CA . LEU A 1 110 ? 9.199 1.711 -19.495 1.00 96.00 110 LEU A CA 1
ATOM 876 C C . LEU A 1 110 ? 8.252 1.270 -20.614 1.00 96.00 110 LEU A C 1
ATOM 878 O O . LEU A 1 110 ? 7.093 1.678 -20.643 1.00 96.00 110 LEU A O 1
ATOM 882 N N . GLU A 1 111 ? 8.737 0.382 -21.478 1.00 96.00 111 GLU A N 1
ATOM 883 C CA . GLU A 1 111 ? 7.958 -0.214 -22.576 1.00 96.00 111 GLU A CA 1
ATOM 884 C C . GLU A 1 111 ? 7.258 -1.519 -22.177 1.00 96.00 111 GLU A C 1
ATOM 886 O O . GLU A 1 111 ? 6.357 -1.982 -22.869 1.00 96.00 111 GLU A O 1
ATOM 891 N N . ARG A 1 112 ? 7.666 -2.113 -21.052 1.00 97.25 112 ARG A N 1
ATOM 892 C CA . ARG A 1 112 ? 7.113 -3.359 -20.517 1.00 97.25 112 ARG A CA 1
ATOM 893 C C . ARG A 1 112 ? 7.211 -3.401 -18.987 1.00 97.25 112 ARG A C 1
ATOM 895 O O . ARG A 1 112 ? 8.013 -2.647 -18.422 1.00 97.25 112 ARG A O 1
ATOM 902 N N . PRO A 1 113 ? 6.463 -4.296 -18.320 1.00 97.94 113 PRO A N 1
ATOM 903 C CA . PRO A 1 113 ? 6.584 -4.513 -16.882 1.00 97.94 113 PRO A CA 1
ATOM 904 C C . PRO A 1 113 ? 8.001 -4.926 -16.461 1.00 97.94 113 PRO A C 1
ATOM 906 O O . PRO A 1 113 ? 8.756 -5.537 -17.229 1.00 97.94 113 PRO A O 1
ATOM 909 N N . ASP A 1 114 ? 8.350 -4.631 -15.211 1.00 98.31 114 ASP A N 1
ATOM 910 C CA . ASP A 1 114 ? 9.623 -4.990 -14.596 1.00 98.31 114 ASP A CA 1
ATOM 911 C C . ASP A 1 114 ? 9.410 -5.640 -13.222 1.00 98.31 114 ASP A C 1
ATOM 913 O O . ASP A 1 114 ? 9.310 -4.976 -12.181 1.00 98.31 114 ASP A O 1
ATOM 917 N N . ARG A 1 115 ? 9.440 -6.979 -13.213 1.00 98.19 115 ARG A N 1
ATOM 918 C CA . ARG A 1 115 ? 9.244 -7.825 -12.022 1.00 98.19 115 ARG A CA 1
ATOM 919 C C . ARG A 1 115 ? 10.159 -7.504 -10.841 1.00 98.19 115 ARG A C 1
ATOM 921 O O . ARG A 1 115 ? 9.879 -7.919 -9.716 1.00 98.19 115 ARG A O 1
ATOM 928 N N . ASN A 1 116 ? 11.261 -6.786 -11.065 1.00 98.56 116 ASN A N 1
ATOM 929 C CA . ASN A 1 116 ? 12.168 -6.378 -9.995 1.00 98.56 116 ASN A CA 1
ATOM 930 C C . ASN A 1 116 ? 11.616 -5.204 -9.166 1.00 98.56 116 ASN A C 1
ATOM 932 O O . ASN A 1 116 ? 12.028 -5.018 -8.021 1.00 98.56 116 ASN A O 1
ATOM 936 N N . ILE A 1 117 ? 10.704 -4.396 -9.720 1.00 98.44 117 ILE A N 1
ATOM 937 C CA . ILE A 1 117 ? 10.308 -3.110 -9.127 1.00 98.44 117 ILE A CA 1
ATOM 938 C C . ILE A 1 117 ? 8.806 -2.802 -9.207 1.00 98.44 117 ILE A C 1
ATOM 940 O O . ILE A 1 117 ? 8.352 -1.931 -8.468 1.00 98.44 117 ILE A O 1
ATOM 944 N N . ASP A 1 118 ? 8.022 -3.502 -10.032 1.00 98.38 118 ASP A N 1
ATOM 945 C CA . ASP A 1 118 ? 6.594 -3.210 -10.257 1.00 98.38 118 ASP A CA 1
ATOM 946 C C . ASP A 1 118 ? 5.798 -3.067 -8.950 1.00 98.38 118 ASP A C 1
ATOM 948 O O . ASP A 1 118 ? 5.206 -2.024 -8.675 1.00 98.38 118 ASP A O 1
ATOM 952 N N . HIS A 1 119 ? 5.875 -4.083 -8.095 1.00 98.56 119 HIS A N 1
ATOM 953 C CA . HIS A 1 119 ? 5.241 -4.131 -6.776 1.00 98.56 119 HIS A CA 1
ATOM 954 C C . HIS A 1 119 ? 5.810 -3.138 -5.750 1.00 98.56 119 HIS A C 1
ATOM 956 O O . HIS A 1 119 ? 5.190 -2.897 -4.719 1.00 98.56 119 HIS A O 1
ATOM 962 N N . ARG A 1 120 ? 6.976 -2.534 -6.009 1.00 98.12 120 ARG A N 1
ATOM 963 C CA . ARG A 1 120 ? 7.621 -1.550 -5.119 1.00 98.12 120 ARG A CA 1
ATOM 964 C C . ARG A 1 120 ? 7.255 -0.104 -5.466 1.00 98.12 120 ARG A C 1
ATOM 966 O O . ARG A 1 120 ? 7.843 0.836 -4.930 1.00 98.12 120 ARG A O 1
ATOM 973 N N . ARG A 1 121 ? 6.289 0.099 -6.366 1.00 98.38 121 ARG A N 1
ATOM 974 C CA . ARG A 1 121 ? 5.803 1.414 -6.799 1.00 98.38 121 ARG A CA 1
ATOM 975 C C . ARG A 1 121 ? 4.363 1.610 -6.344 1.00 98.38 121 ARG A C 1
ATOM 977 O O . ARG A 1 121 ? 3.454 0.960 -6.848 1.00 98.38 121 ARG A O 1
ATOM 984 N N . VAL A 1 122 ? 4.135 2.566 -5.440 1.00 98.75 122 VAL A N 1
ATOM 985 C CA . VAL A 1 122 ? 2.784 2.889 -4.937 1.00 98.75 122 VAL A CA 1
ATOM 986 C C . VAL A 1 122 ? 1.769 3.133 -6.071 1.00 98.75 122 VAL A C 1
ATOM 988 O O . VAL A 1 122 ? 0.672 2.586 -5.979 1.00 98.75 122 VAL A O 1
ATOM 991 N N . PRO A 1 123 ? 2.080 3.871 -7.163 1.00 98.69 123 PRO A N 1
ATOM 992 C CA . PRO A 1 123 ? 1.133 4.035 -8.272 1.00 98.69 123 PRO A CA 1
ATOM 993 C C . PRO A 1 123 ? 0.730 2.718 -8.958 1.00 98.69 123 PRO A C 1
ATOM 995 O O . PRO A 1 123 ? -0.429 2.573 -9.348 1.00 98.69 123 PRO A O 1
ATOM 998 N N . ASN A 1 124 ? 1.644 1.746 -9.053 1.00 98.81 124 ASN A N 1
ATOM 999 C CA . ASN A 1 124 ? 1.344 0.430 -9.619 1.00 98.81 124 ASN A CA 1
ATOM 1000 C C . ASN A 1 124 ? 0.433 -0.367 -8.681 1.00 98.81 124 ASN A C 1
ATOM 1002 O O . ASN A 1 124 ? -0.583 -0.882 -9.132 1.00 98.81 124 ASN A O 1
ATOM 1006 N N . ILE A 1 125 ? 0.726 -0.383 -7.373 1.00 98.88 125 ILE A N 1
ATOM 1007 C CA . ILE A 1 125 ? -0.135 -1.044 -6.374 1.00 98.88 125 ILE A CA 1
ATOM 1008 C C . ILE A 1 125 ? -1.550 -0.449 -6.395 1.00 98.88 125 ILE A C 1
ATOM 1010 O O . ILE A 1 125 ? -2.524 -1.192 -6.383 1.00 98.88 125 ILE A O 1
ATOM 1014 N N . ARG A 1 126 ? -1.691 0.883 -6.471 1.00 98.81 126 ARG A N 1
ATOM 1015 C CA . ARG A 1 126 ? -3.010 1.537 -6.574 1.00 98.81 126 ARG A CA 1
ATOM 1016 C C . ARG A 1 126 ? -3.780 1.081 -7.811 1.00 98.81 126 ARG A C 1
ATOM 1018 O O . ARG A 1 126 ? -4.979 0.848 -7.716 1.00 98.81 126 ARG A O 1
ATOM 1025 N N . THR A 1 127 ? -3.107 0.994 -8.956 1.00 98.81 127 THR A N 1
ATOM 1026 C CA . THR A 1 127 ? -3.731 0.571 -10.219 1.00 98.81 127 THR A CA 1
ATOM 1027 C C . THR A 1 127 ? -4.182 -0.881 -10.131 1.00 98.81 127 THR A C 1
ATOM 1029 O O . THR A 1 127 ? -5.353 -1.156 -10.368 1.00 98.81 127 THR A O 1
ATOM 1032 N N . PHE A 1 128 ? -3.301 -1.769 -9.663 1.00 98.81 128 PHE A N 1
ATOM 1033 C CA . PHE A 1 128 ? -3.627 -3.169 -9.401 1.00 98.81 128 PHE A CA 1
ATOM 1034 C C . PHE A 1 128 ? -4.845 -3.304 -8.476 1.00 98.81 128 PHE A C 1
ATOM 1036 O O . PHE A 1 128 ? -5.838 -3.909 -8.854 1.00 98.81 128 PHE A O 1
ATOM 1043 N N . LEU A 1 129 ? -4.836 -2.667 -7.298 1.00 98.69 129 LEU A N 1
ATOM 1044 C CA . LEU A 1 129 ? -5.946 -2.770 -6.341 1.00 98.69 129 LEU A CA 1
ATOM 1045 C C . LEU A 1 129 ? -7.281 -2.277 -6.927 1.00 98.69 129 LEU A C 1
ATOM 1047 O O . LEU A 1 129 ? -8.322 -2.866 -6.656 1.00 98.69 129 LEU A O 1
ATOM 1051 N N . LYS A 1 130 ? -7.273 -1.229 -7.761 1.00 98.56 130 LYS A N 1
ATOM 1052 C CA . LYS A 1 130 ? -8.484 -0.792 -8.479 1.00 98.56 130 LYS A CA 1
ATOM 1053 C C . LYS A 1 130 ? -8.976 -1.842 -9.471 1.00 98.56 130 LYS A C 1
ATOM 1055 O O . LYS A 1 130 ? -10.176 -2.088 -9.526 1.00 98.56 130 LYS A O 1
ATOM 1060 N N . ARG A 1 131 ? -8.062 -2.449 -10.231 1.00 98.00 131 ARG A N 1
ATOM 1061 C CA . ARG A 1 131 ? -8.376 -3.509 -11.199 1.00 98.00 131 ARG A CA 1
ATOM 1062 C C . ARG A 1 131 ? -8.925 -4.767 -10.530 1.00 98.00 131 ARG A C 1
ATOM 1064 O O . ARG A 1 131 ? -9.804 -5.406 -11.087 1.00 98.00 131 ARG A O 1
ATOM 1071 N N . GLN A 1 132 ? -8.503 -5.044 -9.299 1.00 97.94 132 GLN A N 1
ATOM 1072 C CA . GLN A 1 132 ? -9.057 -6.113 -8.460 1.00 97.94 132 GLN A CA 1
ATOM 1073 C C . GLN A 1 132 ? -10.360 -5.719 -7.736 1.00 97.94 132 GLN A C 1
ATOM 1075 O O . GLN A 1 132 ? -10.744 -6.365 -6.767 1.00 97.94 132 GLN A O 1
ATOM 1080 N N . SER A 1 133 ? -11.015 -4.624 -8.142 1.00 97.50 133 SER A N 1
ATOM 1081 C CA . SER A 1 133 ? -12.248 -4.108 -7.522 1.00 97.50 133 SER A CA 1
ATOM 1082 C C . SER A 1 133 ? -12.146 -3.856 -6.009 1.00 97.50 133 SER A C 1
ATOM 1084 O O . SER A 1 133 ? -13.155 -3.805 -5.315 1.00 97.50 133 SER A O 1
ATOM 1086 N N . ALA A 1 134 ? -10.935 -3.632 -5.492 1.00 97.88 134 ALA A N 1
ATOM 1087 C CA . ALA A 1 134 ? -10.684 -3.466 -4.062 1.00 97.88 134 ALA A CA 1
ATOM 1088 C C . ALA A 1 134 ? -10.874 -2.020 -3.573 1.00 97.88 134 ALA A C 1
ATOM 1090 O O . ALA A 1 134 ? -10.665 -1.740 -2.396 1.00 97.88 134 ALA A O 1
ATOM 1091 N N . ALA A 1 135 ? -11.178 -1.066 -4.457 1.00 98.44 135 ALA A N 1
ATOM 1092 C CA . ALA A 1 135 ? -11.259 0.348 -4.103 1.00 98.44 135 ALA A CA 1
ATOM 1093 C C . ALA A 1 135 ? -12.505 0.670 -3.264 1.00 98.44 135 ALA A C 1
ATOM 1095 O O . ALA A 1 135 ? -13.621 0.294 -3.612 1.00 98.44 135 ALA A O 1
ATOM 1096 N N . LEU A 1 136 ? -12.303 1.440 -2.195 1.00 98.50 136 LEU A N 1
ATOM 1097 C CA . LEU A 1 136 ? -13.346 1.967 -1.320 1.00 98.50 136 LEU A CA 1
ATOM 1098 C C . LEU A 1 136 ? -13.379 3.505 -1.385 1.00 98.50 136 LEU A C 1
ATOM 1100 O O . LEU A 1 136 ? -12.386 4.130 -1.779 1.00 98.50 136 LEU A O 1
ATOM 1104 N N . PRO A 1 137 ? -14.493 4.143 -0.981 1.00 98.38 137 PRO A N 1
ATOM 1105 C CA . PRO A 1 137 ? -14.550 5.592 -0.843 1.00 98.38 137 PRO A CA 1
ATOM 1106 C C . PRO A 1 137 ? -13.486 6.122 0.124 1.00 98.38 137 PRO A C 1
ATOM 1108 O O . PRO A 1 137 ? -13.202 5.524 1.164 1.00 98.38 137 PRO A O 1
ATOM 1111 N N . VAL A 1 138 ? -12.917 7.277 -0.216 1.00 98.56 138 VAL A N 1
ATOM 1112 C CA . VAL A 1 138 ? -12.093 8.068 0.702 1.00 98.56 138 VAL A CA 1
ATOM 1113 C C . VAL A 1 138 ? -13.025 9.020 1.438 1.00 98.56 138 VAL A C 1
ATOM 1115 O O . VAL A 1 138 ? -13.642 9.882 0.815 1.00 98.56 138 VAL A O 1
ATOM 1118 N N . THR A 1 139 ? -13.131 8.858 2.752 1.00 98.38 139 THR A N 1
ATOM 1119 C CA . THR A 1 139 ? -14.025 9.646 3.609 1.00 98.38 139 THR A CA 1
ATOM 1120 C C . THR A 1 139 ? -13.244 10.309 4.741 1.00 98.38 139 THR A C 1
ATOM 1122 O O . THR A 1 139 ? -12.073 9.997 4.980 1.00 98.38 139 THR A O 1
ATOM 1125 N N . SER A 1 140 ? -13.891 11.236 5.446 1.00 97.06 140 SER A N 1
ATOM 1126 C CA . SER A 1 140 ? -13.372 11.835 6.679 1.00 97.06 140 SER A CA 1
ATOM 1127 C C . SER A 1 140 ? -13.808 11.093 7.949 1.00 97.06 140 SER A C 1
ATOM 1129 O O . SER A 1 140 ? -13.422 11.510 9.038 1.00 97.06 140 SER A O 1
ATOM 1131 N N . ASP A 1 141 ? -14.609 10.025 7.844 1.00 97.88 141 ASP A N 1
ATOM 1132 C CA . ASP A 1 141 ? -15.015 9.220 9.000 1.00 97.88 141 ASP A CA 1
ATOM 1133 C C . ASP A 1 141 ? -14.002 8.091 9.231 1.00 97.88 141 ASP A C 1
ATOM 1135 O O . ASP A 1 141 ? -13.834 7.185 8.415 1.00 97.88 141 ASP A O 1
ATOM 1139 N N . ALA A 1 142 ? -13.330 8.123 10.384 1.00 97.56 142 ALA A N 1
ATOM 1140 C CA . ALA A 1 142 ? -12.375 7.098 10.798 1.00 97.56 142 ALA A CA 1
ATOM 1141 C C . ALA A 1 142 ? -12.972 5.679 10.807 1.00 97.56 142 ALA A C 1
ATOM 1143 O O . ALA A 1 142 ? -12.238 4.703 10.652 1.00 97.56 142 ALA A O 1
ATOM 1144 N N . LYS A 1 143 ? -14.292 5.545 10.994 1.00 97.25 143 LYS A N 1
ATOM 1145 C CA . LYS A 1 143 ? -14.982 4.252 11.065 1.00 97.25 143 LYS A CA 1
ATOM 1146 C C . LYS A 1 143 ? -15.019 3.519 9.731 1.00 97.25 143 LYS A C 1
ATOM 1148 O O . LYS A 1 143 ? -15.182 2.297 9.759 1.00 97.25 143 LYS A O 1
ATOM 1153 N N . ASP A 1 144 ? -14.858 4.211 8.607 1.00 97.88 144 ASP A N 1
ATOM 1154 C CA . ASP A 1 144 ? -14.874 3.590 7.278 1.00 97.88 144 ASP A CA 1
ATOM 1155 C C . ASP A 1 144 ? -13.598 2.791 6.991 1.00 97.88 144 ASP A C 1
ATOM 1157 O O . ASP A 1 144 ? -13.612 1.868 6.177 1.00 97.88 144 ASP A O 1
ATOM 1161 N N . TYR A 1 145 ? -12.522 3.094 7.721 1.00 98.00 145 TYR A N 1
ATOM 1162 C CA . TYR A 1 145 ? -11.214 2.462 7.602 1.00 98.00 145 TYR A CA 1
ATOM 1163 C C . TYR A 1 145 ? -11.111 1.299 8.594 1.00 98.00 145 TYR A C 1
ATOM 1165 O O . TYR A 1 145 ? -11.048 1.485 9.813 1.00 98.00 145 TYR A O 1
ATOM 1173 N N . LYS A 1 146 ? -11.122 0.073 8.076 1.00 96.81 146 LYS A N 1
ATOM 1174 C CA . LYS A 1 146 ? -11.092 -1.165 8.858 1.00 96.81 146 LYS A CA 1
ATOM 1175 C C . LYS A 1 146 ? -9.698 -1.774 8.871 1.00 96.81 146 LYS A C 1
ATOM 1177 O O . LYS A 1 146 ? -8.887 -1.574 7.975 1.00 96.81 146 LYS A O 1
ATOM 1182 N N . ALA A 1 147 ? -9.429 -2.547 9.916 1.00 96.81 147 ALA A N 1
ATOM 1183 C CA . ALA A 1 147 ? -8.197 -3.306 10.048 1.00 96.81 147 ALA A CA 1
ATOM 1184 C C . ALA A 1 147 ? -7.967 -4.190 8.804 1.00 96.81 147 ALA A C 1
ATOM 1186 O O . ALA A 1 147 ? -8.881 -4.891 8.369 1.00 96.81 147 ALA A O 1
ATOM 1187 N N . GLY A 1 148 ? -6.761 -4.124 8.238 1.00 97.25 148 GLY A N 1
ATOM 1188 C CA . GLY A 1 148 ? -6.392 -4.799 6.992 1.00 97.25 148 GLY A CA 1
ATOM 1189 C C . GLY A 1 148 ? -6.529 -3.932 5.734 1.00 97.25 148 GLY A C 1
ATOM 1190 O O . GLY A 1 148 ? -5.947 -4.278 4.705 1.00 97.25 148 GLY A O 1
ATOM 1191 N N . ASP A 1 149 ? -7.221 -2.790 5.808 1.00 98.44 149 ASP A N 1
ATOM 1192 C CA . ASP A 1 149 ? -7.338 -1.877 4.672 1.00 98.44 149 ASP A CA 1
ATOM 1193 C C . ASP A 1 149 ? -5.988 -1.248 4.323 1.00 98.44 149 ASP A C 1
ATOM 1195 O O . ASP A 1 149 ? -5.179 -0.903 5.188 1.00 98.44 149 ASP A O 1
ATOM 1199 N N . ILE A 1 150 ? -5.757 -1.059 3.029 1.00 98.81 150 ILE A N 1
ATOM 1200 C CA . ILE A 1 150 ? -4.590 -0.373 2.488 1.00 98.81 150 ILE A CA 1
ATOM 1201 C C . ILE A 1 150 ? -4.988 1.071 2.202 1.00 98.81 150 ILE A C 1
ATOM 1203 O O . ILE A 1 150 ? -5.978 1.332 1.517 1.00 98.81 150 ILE A O 1
ATOM 1207 N N . VAL A 1 151 ? -4.183 2.021 2.666 1.00 98.88 151 VAL A N 1
ATOM 1208 C CA . VAL A 1 151 ? -4.397 3.449 2.407 1.00 98.88 151 VAL A CA 1
ATOM 1209 C C . VAL A 1 151 ? -3.148 4.029 1.758 1.00 98.88 151 VAL A C 1
ATOM 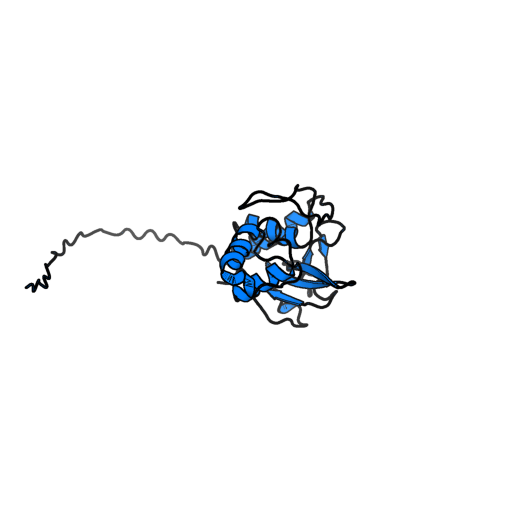1211 O O . VAL A 1 151 ? -2.020 3.651 2.084 1.00 98.88 151 VAL A O 1
ATOM 1214 N N . THR A 1 152 ? -3.343 4.927 0.794 1.00 98.88 152 THR A N 1
ATOM 1215 C CA . THR A 1 152 ? -2.255 5.635 0.112 1.00 98.88 152 THR A CA 1
ATOM 1216 C C . THR A 1 152 ? -2.376 7.135 0.290 1.00 98.88 152 THR A C 1
ATOM 1218 O O . THR A 1 152 ? -3.478 7.672 0.282 1.00 98.88 152 THR A O 1
ATOM 1221 N N . TRP A 1 153 ? -1.247 7.840 0.344 1.00 98.81 153 TRP A N 1
ATOM 1222 C CA . TRP A 1 153 ? -1.179 9.292 0.542 1.00 98.81 153 TRP A CA 1
ATOM 1223 C C . TRP A 1 153 ? -0.250 9.964 -0.464 1.00 98.81 153 TRP A C 1
ATOM 1225 O O . TRP A 1 153 ? 0.575 9.303 -1.100 1.00 98.81 153 TRP A O 1
ATOM 1235 N N . MET A 1 154 ? -0.357 11.289 -0.559 1.00 98.31 154 MET A N 1
ATOM 1236 C CA . MET A 1 154 ? 0.686 12.132 -1.139 1.00 98.31 154 MET A CA 1
ATOM 1237 C C . MET A 1 154 ? 1.410 12.899 -0.031 1.00 98.31 154 MET A C 1
ATOM 1239 O O . MET A 1 154 ? 0.801 13.711 0.661 1.00 98.31 154 MET A O 1
ATOM 1243 N N . LEU A 1 155 ? 2.708 12.644 0.140 1.00 97.88 155 LEU A N 1
ATOM 1244 C CA . LEU A 1 155 ? 3.554 13.386 1.079 1.00 97.88 155 LEU A CA 1
ATOM 1245 C C . LEU A 1 155 ? 4.165 14.629 0.404 1.00 97.88 155 LEU A C 1
ATOM 1247 O O . LEU A 1 155 ? 4.215 14.685 -0.833 1.00 97.88 155 LEU A O 1
ATOM 1251 N N . PRO A 1 156 ? 4.692 15.598 1.184 1.00 97.12 156 PRO A N 1
ATOM 1252 C CA . PRO A 1 156 ? 5.404 16.752 0.642 1.00 97.12 156 PRO A CA 1
ATOM 1253 C C . PRO A 1 156 ? 6.495 16.365 -0.365 1.00 97.12 156 PRO A C 1
ATOM 1255 O O . PRO A 1 156 ? 7.203 15.366 -0.204 1.00 97.12 156 PRO A O 1
ATOM 1258 N N . GLY A 1 157 ? 6.629 17.174 -1.418 1.00 95.88 157 GLY A N 1
ATOM 1259 C CA . GLY A 1 157 ? 7.546 16.900 -2.527 1.00 95.88 157 GLY A CA 1
ATOM 1260 C C . GLY A 1 157 ? 7.049 15.820 -3.493 1.00 95.88 157 GLY A C 1
ATOM 1261 O O . GLY A 1 157 ? 7.873 15.133 -4.092 1.00 95.88 157 GLY A O 1
ATOM 1262 N N . ASN A 1 158 ? 5.726 15.654 -3.627 1.00 95.25 158 ASN A N 1
ATOM 1263 C CA . ASN A 1 158 ? 5.079 14.716 -4.552 1.00 95.25 158 ASN A CA 1
ATOM 1264 C C . ASN A 1 158 ? 5.568 13.272 -4.384 1.00 95.25 158 ASN A C 1
ATOM 1266 O O . ASN A 1 158 ? 5.902 12.597 -5.358 1.00 95.25 158 ASN A O 1
ATOM 1270 N N . LYS A 1 159 ? 5.641 12.802 -3.133 1.00 96.12 159 LYS A N 1
ATOM 1271 C CA . LYS A 1 159 ? 6.091 11.444 -2.803 1.00 96.12 159 LYS A CA 1
ATOM 1272 C C . LYS A 1 159 ? 4.880 10.561 -2.475 1.00 96.12 159 LYS A C 1
ATOM 1274 O O . LYS A 1 159 ? 4.315 10.709 -1.388 1.00 96.12 159 LYS A O 1
ATOM 1279 N N . PRO A 1 160 ? 4.480 9.637 -3.371 1.00 98.06 160 PRO A N 1
ATOM 1280 C CA . PRO A 1 160 ? 3.455 8.650 -3.065 1.00 98.06 160 PRO A CA 1
ATOM 1281 C C . PRO A 1 160 ? 3.852 7.795 -1.864 1.00 98.06 160 PRO A C 1
ATOM 1283 O O . PRO A 1 160 ? 4.994 7.343 -1.760 1.00 98.06 160 PRO A O 1
ATOM 1286 N N . HIS A 1 161 ? 2.894 7.534 -0.984 1.00 98.75 161 HIS A N 1
ATOM 1287 C CA . HIS A 1 161 ? 3.103 6.751 0.229 1.00 98.75 161 HIS A CA 1
ATOM 1288 C C . HIS A 1 161 ? 1.966 5.758 0.447 1.00 98.75 161 HIS A C 1
ATOM 1290 O O . HIS A 1 161 ? 0.876 5.939 -0.092 1.00 98.75 161 HIS A O 1
ATOM 1296 N N . ILE A 1 162 ? 2.230 4.697 1.206 1.00 98.94 162 ILE A N 1
ATOM 1297 C CA . ILE A 1 162 ? 1.299 3.590 1.441 1.00 98.94 162 ILE A CA 1
ATOM 1298 C C . ILE A 1 162 ? 1.491 3.010 2.842 1.00 98.94 162 ILE A C 1
ATOM 1300 O O . ILE A 1 162 ? 2.582 3.081 3.416 1.00 98.94 162 ILE A O 1
ATOM 1304 N N . GLY A 1 163 ? 0.424 2.436 3.378 1.00 98.75 163 GLY A N 1
ATOM 1305 C CA . GLY A 1 163 ? 0.371 1.850 4.707 1.00 98.75 163 GLY A CA 1
ATOM 1306 C C . GLY A 1 163 ? -0.876 0.994 4.863 1.00 98.75 163 GLY A C 1
ATOM 1307 O O . GLY A 1 163 ? -1.728 0.955 3.974 1.00 98.75 163 GLY A O 1
ATOM 1308 N N . ILE A 1 164 ? -0.950 0.299 5.991 1.00 98.69 164 ILE A N 1
ATOM 1309 C CA . ILE A 1 164 ? -2.050 -0.603 6.321 1.00 98.69 164 ILE A CA 1
ATOM 1310 C C . ILE A 1 164 ? -2.687 -0.203 7.648 1.00 98.69 164 ILE A C 1
ATOM 1312 O O . ILE A 1 164 ? -1.990 0.155 8.600 1.00 98.69 164 ILE A O 1
ATOM 1316 N N . VAL A 1 165 ? -4.012 -0.241 7.690 1.00 98.62 165 VAL A N 1
ATOM 1317 C CA . VAL A 1 165 ? -4.824 0.061 8.867 1.00 98.62 165 VAL A CA 1
ATOM 1318 C C . VAL A 1 165 ? -4.765 -1.121 9.834 1.00 98.62 165 VAL A C 1
ATOM 1320 O O . VAL A 1 165 ? -4.894 -2.275 9.423 1.00 98.62 165 VAL A O 1
ATOM 1323 N N . VAL A 1 166 ? -4.587 -0.851 11.127 1.00 97.88 166 VAL A N 1
ATOM 1324 C CA . VAL A 1 166 ? -4.576 -1.882 12.178 1.00 97.88 166 VAL A CA 1
ATOM 1325 C C . VAL A 1 166 ? -5.701 -1.674 13.193 1.00 97.88 166 VAL A C 1
ATOM 1327 O O . VAL A 1 166 ? -6.377 -0.647 13.186 1.00 97.88 166 VAL A O 1
ATOM 1330 N N . LYS A 1 167 ? -5.938 -2.676 14.052 1.00 94.88 167 LYS A N 1
ATOM 1331 C CA . LYS A 1 167 ? -7.041 -2.655 15.029 1.00 94.88 167 LYS A CA 1
ATOM 1332 C C . LYS A 1 167 ? -6.841 -1.610 16.126 1.00 94.88 167 LYS A C 1
ATOM 1334 O O . LYS A 1 167 ? -7.821 -1.083 16.648 1.00 94.88 167 LYS A O 1
ATOM 1339 N N . GLU A 1 168 ? -5.596 -1.337 16.509 1.00 96.75 168 GLU A N 1
ATOM 1340 C CA . GLU A 1 168 ? -5.287 -0.362 17.550 1.00 96.75 168 GLU A CA 1
ATOM 1341 C C . GLU A 1 168 ? -5.641 1.056 17.109 1.00 96.75 168 GLU A C 1
ATOM 1343 O O . GLU A 1 168 ? -5.474 1.420 15.945 1.00 96.75 168 GLU A O 1
ATOM 1348 N N . LYS A 1 169 ? -6.098 1.872 18.061 1.00 96.62 169 LYS A N 1
ATOM 1349 C CA . LYS A 1 169 ? -6.600 3.220 17.795 1.00 96.62 169 LYS A CA 1
ATOM 1350 C C . LYS A 1 169 ? -5.904 4.271 18.645 1.00 96.62 169 LYS A C 1
ATOM 1352 O O . LYS A 1 169 ? -5.614 4.043 19.817 1.00 96.62 169 LYS A O 1
ATOM 1357 N N . TYR A 1 170 ? -5.701 5.445 18.064 1.00 94.12 170 TYR A N 1
ATOM 1358 C CA . TYR A 1 170 ? -5.401 6.674 18.781 1.00 94.12 170 TYR A CA 1
ATOM 1359 C C . TYR A 1 170 ? -6.693 7.253 19.371 1.00 94.12 170 TYR A C 1
ATOM 1361 O O . TYR A 1 170 ? -7.706 7.331 18.674 1.00 94.12 170 TYR A O 1
ATOM 1369 N N . ASN A 1 171 ? -6.659 7.629 20.653 1.00 93.50 171 ASN A N 1
ATOM 1370 C CA . ASN A 1 171 ? -7.807 8.155 21.404 1.00 93.50 171 ASN A CA 1
ATOM 1371 C C . ASN A 1 171 ? -9.094 7.317 21.249 1.00 93.50 171 ASN A C 1
ATOM 1373 O O . ASN A 1 171 ? -10.182 7.867 21.225 1.00 93.50 171 ASN A O 1
ATOM 1377 N N . GLN A 1 172 ? -8.973 5.990 21.102 1.00 91.56 172 GLN A N 1
ATOM 1378 C CA . GLN A 1 172 ? -10.090 5.044 20.901 1.00 91.56 172 GLN A CA 1
ATOM 1379 C C . GLN A 1 172 ? -10.928 5.241 19.616 1.00 91.56 172 GLN A C 1
ATOM 1381 O O . GLN A 1 172 ? -11.819 4.436 19.337 1.00 91.56 172 GLN A O 1
ATOM 1386 N N . GLU A 1 173 ? -10.595 6.222 18.777 1.00 93.44 173 GLU A N 1
ATOM 1387 C CA . GLU A 1 173 ? -11.402 6.618 17.618 1.00 93.44 173 GLU A CA 1
ATOM 1388 C C . GLU A 1 173 ? -10.690 6.359 16.290 1.00 93.44 173 GLU A C 1
ATOM 1390 O O . GLU A 1 173 ? -11.231 5.667 15.425 1.00 93.44 173 GLU A O 1
ATOM 1395 N N . ILE A 1 174 ? -9.462 6.863 16.142 1.00 96.56 174 ILE A N 1
ATOM 1396 C CA . ILE A 1 174 ? -8.741 6.875 14.865 1.00 96.56 174 ILE A CA 1
ATOM 1397 C C . ILE A 1 174 ? -7.868 5.624 14.769 1.00 96.56 174 ILE A C 1
ATOM 1399 O O . ILE A 1 174 ? -6.964 5.474 15.596 1.00 96.56 174 ILE A O 1
ATOM 1403 N N . PRO A 1 175 ? -8.070 4.727 13.789 1.00 97.88 175 PRO A N 1
ATOM 1404 C CA . PRO A 1 175 ? -7.219 3.556 13.664 1.00 97.88 175 PRO A CA 1
ATOM 1405 C C . PRO A 1 175 ? -5.786 3.962 13.299 1.00 97.88 175 PRO A C 1
ATOM 1407 O O . PRO A 1 175 ? -5.542 4.889 12.521 1.00 97.88 175 PRO A O 1
ATOM 1410 N N . LEU A 1 176 ? -4.824 3.275 13.909 1.00 98.62 176 LEU A N 1
ATOM 1411 C CA . LEU A 1 176 ? -3.408 3.487 13.646 1.00 98.62 176 LEU A CA 1
ATOM 1412 C C . LEU A 1 176 ? -3.026 2.885 12.293 1.00 98.62 176 LEU A C 1
ATOM 1414 O O . LEU A 1 176 ? -3.660 1.956 11.789 1.00 98.62 176 LEU A O 1
ATOM 1418 N N . ILE A 1 177 ? -1.940 3.403 11.728 1.00 98.75 177 ILE A N 1
ATOM 1419 C CA . ILE A 1 177 ? -1.383 2.937 10.462 1.00 98.75 177 ILE A CA 1
ATOM 1420 C C . ILE A 1 177 ? -0.021 2.319 10.718 1.00 98.75 177 ILE A C 1
ATOM 1422 O O . ILE A 1 177 ? 0.819 2.926 11.385 1.00 98.75 177 ILE A O 1
ATOM 1426 N N . VAL A 1 178 ? 0.228 1.154 10.121 1.00 98.81 178 VAL A N 1
ATOM 1427 C CA . VAL A 1 178 ? 1.582 0.622 9.966 1.00 98.81 178 VAL A CA 1
ATOM 1428 C C . VAL A 1 178 ? 2.137 1.008 8.596 1.00 98.81 178 VAL A C 1
ATOM 1430 O O . VAL A 1 178 ? 1.542 0.720 7.558 1.00 98.81 178 VAL A O 1
ATOM 1433 N N . HIS A 1 179 ? 3.292 1.672 8.581 1.00 98.62 179 HIS A N 1
ATOM 1434 C CA . HIS A 1 179 ? 3.968 2.147 7.369 1.00 98.62 179 HIS A CA 1
ATOM 1435 C C . HIS A 1 179 ? 5.465 2.370 7.629 1.00 98.62 179 HIS A C 1
ATOM 1437 O O . HIS A 1 179 ? 5.930 2.252 8.757 1.00 98.62 179 HIS A O 1
ATOM 1443 N N . ASN A 1 180 ? 6.237 2.704 6.591 1.00 97.81 180 ASN A N 1
ATOM 1444 C CA . ASN A 1 180 ? 7.656 3.060 6.704 1.00 97.81 180 ASN A CA 1
ATOM 1445 C C . ASN A 1 180 ? 7.946 4.334 5.898 1.00 97.81 180 ASN A C 1
ATOM 1447 O O . ASN A 1 180 ? 7.743 4.342 4.687 1.00 97.81 180 ASN A O 1
ATOM 1451 N N . VAL A 1 181 ? 8.425 5.394 6.555 1.00 94.06 181 VAL A N 1
ATOM 1452 C CA . VAL A 1 181 ? 8.712 6.707 5.941 1.00 94.06 181 VAL A CA 1
ATOM 1453 C C . VAL A 1 181 ? 10.075 7.259 6.391 1.00 94.06 181 VAL A C 1
ATOM 1455 O O . VAL A 1 181 ? 10.214 8.395 6.826 1.00 94.06 181 VAL A O 1
ATOM 1458 N N . GLY A 1 182 ? 11.114 6.424 6.329 1.00 89.81 182 GLY A N 1
ATOM 1459 C CA . GLY A 1 182 ? 12.508 6.846 6.540 1.00 89.81 182 GLY A CA 1
ATOM 1460 C C . GLY A 1 182 ? 13.147 6.296 7.814 1.00 89.81 182 GLY A C 1
ATOM 1461 O O . GLY A 1 182 ? 14.291 5.856 7.782 1.00 89.81 182 GLY A O 1
ATOM 1462 N N . LEU A 1 183 ? 12.395 6.246 8.914 1.00 91.19 183 LEU A N 1
ATOM 1463 C CA . LEU A 1 183 ? 12.883 5.809 10.232 1.00 91.19 183 LEU A CA 1
ATOM 1464 C C . LEU A 1 183 ? 12.518 4.350 10.564 1.00 91.19 183 LEU A C 1
ATOM 1466 O O . LEU A 1 183 ? 12.310 4.013 11.733 1.00 91.19 183 LEU A O 1
ATOM 1470 N N . GLY A 1 184 ? 12.391 3.516 9.529 1.00 95.19 184 GLY A N 1
ATOM 1471 C CA . GLY A 1 184 ? 11.912 2.138 9.618 1.00 95.19 184 GLY A CA 1
ATOM 1472 C C . GLY A 1 184 ? 10.383 2.018 9.751 1.00 95.19 184 GLY A C 1
ATOM 1473 O O . GLY A 1 184 ? 9.681 3.030 9.848 1.00 95.19 184 GLY A O 1
ATOM 1474 N N . PRO A 1 185 ? 9.841 0.783 9.718 1.00 97.62 185 PRO A N 1
ATOM 1475 C CA . PRO A 1 185 ? 8.427 0.521 9.940 1.00 97.62 185 PRO A CA 1
ATOM 1476 C C . PRO A 1 185 ? 7.965 0.964 11.329 1.00 97.62 185 PRO A C 1
ATOM 1478 O O . PRO A 1 185 ? 8.575 0.618 12.339 1.00 97.62 185 PRO A O 1
ATOM 1481 N N . ARG A 1 186 ? 6.860 1.702 11.379 1.00 97.62 186 ARG A N 1
ATOM 1482 C CA . ARG A 1 186 ? 6.258 2.240 12.601 1.00 97.62 186 ARG A CA 1
ATOM 1483 C C . ARG A 1 186 ? 4.751 2.060 12.567 1.00 97.62 186 ARG A C 1
ATOM 1485 O O . ARG A 1 186 ? 4.168 1.950 11.491 1.00 97.62 186 ARG A O 1
ATOM 1492 N N . LYS A 1 187 ? 4.154 2.042 13.757 1.00 97.88 187 LYS A N 1
ATOM 1493 C CA . LYS A 1 187 ? 2.710 2.117 13.982 1.00 97.88 187 LYS A CA 1
ATOM 1494 C C . LYS A 1 187 ? 2.405 3.469 14.620 1.00 97.88 187 LYS A C 1
ATOM 1496 O O . LYS A 1 187 ? 2.846 3.705 15.741 1.00 97.88 187 LYS A O 1
ATOM 1501 N N . GLU A 1 188 ? 1.685 4.346 13.930 1.00 97.62 188 GLU A N 1
ATOM 1502 C CA . GLU A 1 188 ? 1.404 5.702 14.423 1.00 97.62 188 GLU A CA 1
ATOM 1503 C C . GLU A 1 188 ? 0.065 6.260 13.918 1.00 97.62 188 GLU A C 1
ATOM 1505 O O . GLU A 1 188 ? -0.568 5.705 13.015 1.00 97.62 188 GLU A O 1
ATOM 1510 N N . ASN A 1 189 ? -0.392 7.354 14.538 1.00 97.94 189 ASN A N 1
ATOM 1511 C CA . ASN A 1 189 ? -1.570 8.094 14.092 1.00 97.94 189 ASN A CA 1
ATOM 1512 C C . ASN A 1 189 ? -1.232 8.845 12.793 1.00 97.94 189 ASN A C 1
ATOM 1514 O O . ASN A 1 189 ? -0.705 9.960 12.824 1.00 97.94 189 ASN A O 1
ATOM 1518 N N . PHE A 1 190 ? -1.481 8.193 11.655 1.00 98.12 190 PHE A N 1
ATOM 1519 C CA . PHE A 1 190 ? -1.109 8.693 10.328 1.00 98.12 190 PHE A CA 1
ATOM 1520 C C . PHE A 1 190 ? -2.298 8.868 9.376 1.00 98.12 190 PHE A C 1
ATOM 1522 O O . PHE A 1 190 ? -2.159 9.568 8.376 1.00 98.12 190 PHE A O 1
ATOM 1529 N N . LEU A 1 191 ? -3.455 8.256 9.670 1.00 98.56 191 LEU A N 1
ATOM 1530 C CA . LEU A 1 191 ? -4.562 8.090 8.720 1.00 98.56 191 LEU A CA 1
ATOM 1531 C C . LEU A 1 191 ? -4.940 9.398 8.004 1.00 98.56 191 LEU A C 1
ATOM 1533 O O . LEU A 1 191 ? -4.960 9.440 6.776 1.00 98.56 191 LEU A O 1
ATOM 1537 N N . PHE A 1 192 ? -5.142 10.472 8.769 1.00 98.38 192 PHE A N 1
ATOM 1538 C CA . PHE A 1 192 ? -5.538 11.788 8.253 1.00 98.38 192 PHE A CA 1
ATOM 1539 C C . PHE A 1 192 ? -4.408 12.829 8.278 1.00 98.38 192 PHE A C 1
ATOM 1541 O O . PHE A 1 192 ? -4.661 14.025 8.176 1.00 98.38 192 PHE A O 1
ATOM 1548 N N . LYS A 1 193 ? -3.145 12.401 8.418 1.00 97.69 193 LYS A N 1
ATOM 1549 C CA . LYS A 1 193 ? -1.993 13.315 8.526 1.00 97.69 193 LYS A CA 1
ATOM 1550 C C . LYS A 1 193 ? -1.637 13.997 7.200 1.00 97.69 193 LYS A C 1
ATOM 1552 O O . LYS A 1 193 ? -1.062 15.082 7.200 1.00 97.69 193 LYS A O 1
ATOM 1557 N N . TYR A 1 194 ? -1.963 13.356 6.079 1.00 98.19 194 TYR A N 1
ATOM 1558 C CA . TYR A 1 194 ? -1.701 13.835 4.720 1.00 98.19 194 TYR A CA 1
ATOM 1559 C C . TYR A 1 194 ? -2.908 13.560 3.812 1.00 98.19 194 TYR A C 1
ATOM 1561 O O . TYR A 1 194 ? -3.754 12.738 4.171 1.00 98.19 194 TYR A O 1
ATOM 1569 N N . PRO A 1 195 ? -2.994 14.184 2.621 1.00 98.06 195 PRO A N 1
ATOM 1570 C CA . PRO A 1 195 ? -4.063 13.901 1.669 1.00 98.06 195 PRO A CA 1
ATOM 1571 C C . PRO A 1 195 ? -4.092 12.422 1.269 1.00 98.06 195 PRO A C 1
ATOM 1573 O O . PRO A 1 195 ? -3.126 11.901 0.697 1.00 98.06 195 PRO A O 1
ATOM 1576 N N . ILE A 1 196 ? -5.207 11.749 1.564 1.00 98.75 196 ILE A N 1
ATOM 1577 C CA . ILE A 1 196 ? -5.458 10.373 1.135 1.00 98.75 196 ILE A CA 1
ATOM 1578 C C . ILE A 1 196 ? -5.707 10.378 -0.376 1.00 98.75 196 ILE A C 1
ATOM 1580 O O . ILE A 1 196 ? -6.522 11.130 -0.900 1.00 98.75 196 ILE A O 1
ATOM 1584 N N . THR A 1 197 ? -4.990 9.517 -1.088 1.00 98.69 197 THR A N 1
ATOM 1585 C CA . THR A 1 197 ? -5.087 9.332 -2.544 1.00 98.69 197 THR A CA 1
ATOM 1586 C C . THR A 1 197 ? -5.751 8.009 -2.924 1.00 98.69 197 THR A C 1
ATOM 1588 O O . THR A 1 197 ? -5.980 7.745 -4.107 1.00 98.69 197 THR A O 1
ATOM 1591 N N . GLY A 1 198 ? -6.037 7.145 -1.953 1.00 98.75 198 GLY A N 1
ATOM 1592 C CA . GLY A 1 198 ? -6.721 5.880 -2.175 1.00 98.75 198 GLY A CA 1
ATOM 1593 C C . GLY A 1 198 ? -6.937 5.108 -0.883 1.00 98.75 198 GLY A C 1
ATOM 1594 O O . GLY A 1 198 ? -6.131 5.202 0.040 1.00 98.75 198 GLY A O 1
ATOM 1595 N N . HIS A 1 199 ? -8.021 4.346 -0.860 1.00 98.88 199 HIS A N 1
ATOM 1596 C CA . HIS A 1 199 ? -8.453 3.484 0.227 1.00 98.88 199 HIS A CA 1
ATOM 1597 C C . HIS A 1 199 ? -8.915 2.165 -0.400 1.00 98.88 199 HIS A C 1
ATOM 1599 O O . HIS A 1 199 ? -9.665 2.190 -1.377 1.00 98.88 199 HIS A O 1
ATOM 1605 N N . TYR A 1 200 ? -8.408 1.032 0.089 1.00 98.69 200 TYR A N 1
ATOM 1606 C CA . TYR A 1 200 ? -8.624 -0.268 -0.539 1.00 98.69 200 TYR A CA 1
ATOM 1607 C C . TYR A 1 200 ? -8.803 -1.384 0.486 1.00 98.69 200 TYR A C 1
ATOM 1609 O O . TYR A 1 200 ? -8.091 -1.419 1.488 1.00 98.69 200 TYR A O 1
ATOM 1617 N N . ARG A 1 201 ? -9.654 -2.358 0.165 1.00 97.69 201 ARG A N 1
ATOM 1618 C CA . ARG A 1 201 ? -9.800 -3.623 0.888 1.00 97.69 201 ARG A CA 1
ATOM 1619 C C . ARG A 1 201 ? -9.651 -4.780 -0.087 1.00 97.69 201 ARG A C 1
ATOM 1621 O O . ARG A 1 201 ? -10.527 -5.025 -0.903 1.00 97.69 201 ARG A O 1
ATOM 1628 N N . TYR A 1 202 ? -8.502 -5.450 -0.029 1.00 95.62 202 TYR A N 1
ATOM 1629 C CA . TYR A 1 202 ? -8.158 -6.518 -0.975 1.00 95.62 202 TYR A CA 1
ATOM 1630 C C . TYR A 1 202 ? -8.683 -7.895 -0.546 1.00 95.62 202 TYR A C 1
ATOM 1632 O O . TYR A 1 202 ? -8.957 -8.746 -1.381 1.00 95.62 202 TYR A O 1
ATOM 1640 N N . LEU A 1 203 ? -8.832 -8.113 0.762 1.00 88.75 203 LEU A N 1
ATOM 1641 C CA . LEU A 1 203 ? -9.285 -9.378 1.341 1.00 88.75 203 LEU A CA 1
ATOM 1642 C C . LEU A 1 203 ? -10.733 -9.227 1.796 1.00 88.75 203 LEU A C 1
ATOM 1644 O O . LEU A 1 203 ? -11.022 -9.129 2.985 1.00 88.75 203 LEU A O 1
ATOM 1648 N N . SER A 1 204 ? -11.637 -9.129 0.832 1.00 67.69 204 SER A N 1
ATOM 1649 C CA . SER A 1 204 ? -13.075 -9.137 1.078 1.00 67.69 204 SER A CA 1
ATOM 1650 C C . SER A 1 204 ? -13.721 -10.157 0.153 1.00 67.69 204 SER A C 1
ATOM 1652 O O . SER A 1 204 ? -13.822 -9.901 -1.040 1.00 67.69 204 SER A O 1
ATOM 1654 N N . ASN A 1 205 ? -14.101 -11.296 0.739 1.00 46.56 205 ASN A N 1
ATOM 1655 C CA . ASN A 1 205 ? -15.126 -12.244 0.299 1.00 46.56 205 ASN A CA 1
ATOM 1656 C C . ASN A 1 205 ? -15.707 -12.907 1.550 1.00 46.56 205 ASN A C 1
ATOM 1658 O O . ASN A 1 205 ? -14.899 -13.421 2.359 1.00 46.56 205 ASN A O 1
#

Organism: NCBI:txid652676

Secondary structure (DSSP, 8-state):
-------------------------------HHHHHHHHHHHHHHHTTS--EE--------TTT----TTEE-HHHHHHHHHGGGT--HHHHHHHHHHHHGGGS--TT--SS--TTTGGG-HHHHHHHHHHTT-EE---S-GGG--TT-EEEEEETTTEEEEEEEEEEEETTTEEEEEEESSSSEEEES-TTTS-EEEEE--S--

pLDDT: mean 88.61, std 19.38, range [32.81, 98.94]

InterPro domains:
  IPR009706 Protein of unknown function DUF1287 [PF06940] (40-202)
  IPR009706 Protein of unknown function DUF1287 [PIRSF011444] (8-203)